Protein AF-A0A8I2YNG6-F1 (afdb_monomer)

Mean predicted aligned error: 12.26 Å

InterPro domains:
  IPR001680 WD40 repeat [PF00400] (169-201)
  IPR001680 WD40 repeat [PF00400] (210-244)
  IPR001680 WD40 repeat [PF00400] (252-286)
  IPR001680 WD40 repeat [PS50082] (136-161)
  IPR001680 WD40 repeat [PS50082] (212-253)
  IPR001680 WD40 repeat [PS50082] (254-295)
  IPR001680 WD40 repeat [SM00320] (117-161)
  IPR001680 WD40 repeat [SM00320] (164-203)
  IPR001680 WD40 repeat [SM00320] (205-244)
  IPR001680 WD40 repeat [SM00320] (247-286)
  IPR015943 WD40/YVTN repeat-like-containing domain superfamily [G3DSA:2.130.10.10] (109-206)
  IPR015943 WD40/YVTN repeat-like-containing domain superfamily [G3DSA:2.130.10.10] (207-296)
  IPR020472 PAC1/LIS1-like, WD-40 repeat [PR00320] (148-162)
  IPR020472 PAC1/LIS1-like, WD-40 repeat [PR00320] (231-245)
  IPR020472 PAC1/LIS1-like, WD-40 repeat [PR00320] (273-287)
  IPR036322 WD40-repeat-containing domain superfamily [SSF50978] (130-296)
  IPR045245 Pre-mRNA 3' end processing protein Pfs2-like [PTHR22836] (49-296)

pLDDT: mean 86.14, std 14.11, range [33.72, 97.0]

Radius of gyration: 34.41 Å; Cα contacts (8 Å, |Δi|>4): 511; chains: 1; bounding box: 75×50×112 Å

Foldseek 3Di:
DDDDDDDDDPDDPPPDDDPPDDPPPDDPPPPPDDPDDPPDPCVVVVVVVVQVVVCVPPVDRDDDDDDFQWDDLVLQAVLVVVCCVPPPDPLDDDDQDPDPVSVSVDHPCVNCPPDNVSVDPPDDGDDDADPDHFDWQDWDAQPVQQWIWTFGQCQKTWIAGRTRRDTDDIDNHDNGGWQDKDAQPVSQKIWTFGQQQKIWIAGPVRDTDDIDRHDRGGWQEKEAALVNQKIWTFGQVQWIFIAGPPVRDTPDIQHDGPGGWRYWYADNPPQKIWTDGPSRKIFIARPVVSDTPDID

Organism: NCBI:txid495285

Nearest PDB structures (foldseek):
  8r8r-assembly1_B  TM=9.485E-01  e=5.669E-29  Homo sapiens
  5wlc-assembly1_LT  TM=9.073E-01  e=5.182E-12  Saccharomyces cerevisiae BY4741
  3jb9-assembly1_L  TM=9.162E-01  e=6.847E-12  Schizosaccharomyces pombe 972h-
  4nsx-assembly1_A  TM=8.870E-01  e=1.011E-11  Saccharomyces cerevisiae S288C
  3frx-assembly1_A  TM=9.242E-01  e=4.812E-11  Saccharomyces cerevisiae

Structure (mmCIF, N/CA/C/O backbone):
data_AF-A0A8I2YNG6-F1
#
_entry.id   AF-A0A8I2YNG6-F1
#
loop_
_atom_site.group_PDB
_atom_site.id
_atom_site.type_symbol
_atom_site.label_atom_id
_atom_site.label_alt_id
_atom_site.label_comp_id
_atom_site.label_asym_id
_atom_site.label_entity_id
_atom_site.label_seq_id
_atom_site.pdbx_PDB_ins_code
_atom_site.Cartn_x
_atom_site.Cartn_y
_atom_site.Cartn_z
_atom_site.occupancy
_atom_site.B_iso_or_equiv
_atom_site.auth_seq_id
_atom_site.auth_comp_id
_atom_site.auth_asym_id
_atom_site.auth_atom_id
_atom_site.pdbx_PDB_model_num
ATOM 1 N N . MET A 1 1 ? 27.684 -19.577 -71.407 1.00 33.72 1 MET A N 1
ATOM 2 C CA . MET A 1 1 ? 26.527 -18.661 -71.321 1.00 33.72 1 MET A CA 1
ATOM 3 C C . MET A 1 1 ? 27.053 -17.237 -71.237 1.00 33.72 1 MET A C 1
ATOM 5 O O . MET A 1 1 ? 27.801 -16.955 -70.317 1.00 33.72 1 MET A O 1
ATOM 9 N N . ASN A 1 2 ? 26.721 -16.437 -72.256 1.00 37.12 2 ASN A N 1
ATOM 10 C CA . ASN A 1 2 ? 26.816 -14.977 -72.404 1.00 37.12 2 ASN A CA 1
ATOM 11 C C . ASN A 1 2 ? 27.868 -14.186 -71.614 1.00 37.12 2 ASN A C 1
ATOM 13 O O . ASN A 1 2 ? 27.692 -13.958 -70.425 1.00 37.12 2 ASN A O 1
ATOM 17 N N . MET A 1 3 ? 28.789 -13.552 -72.350 1.00 35.62 3 MET A N 1
ATOM 18 C CA . MET A 1 3 ? 29.086 -12.129 -72.150 1.00 35.62 3 MET A CA 1
ATOM 19 C C . MET A 1 3 ? 29.320 -1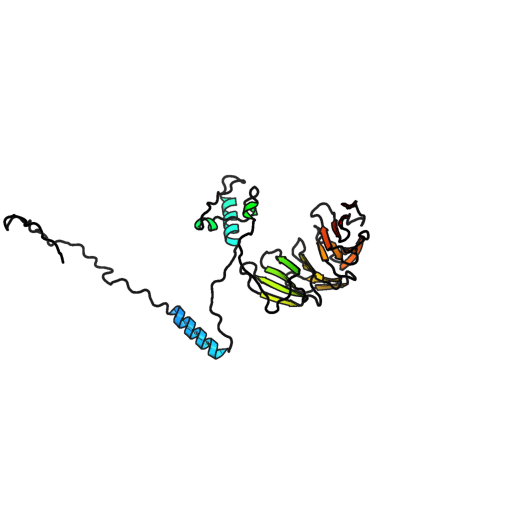1.426 -73.496 1.00 35.62 3 MET A C 1
ATOM 21 O O . MET A 1 3 ? 30.318 -11.654 -74.166 1.00 35.62 3 MET A O 1
ATOM 25 N N . GLY A 1 4 ? 28.345 -10.586 -73.855 1.00 37.69 4 GLY A N 1
ATOM 26 C CA . GLY A 1 4 ? 28.529 -9.274 -74.480 1.00 37.69 4 GLY A CA 1
ATOM 27 C C . GLY A 1 4 ? 29.269 -9.195 -75.811 1.00 37.69 4 GLY A C 1
ATOM 28 O O . GLY A 1 4 ? 30.451 -8.873 -75.843 1.00 37.69 4 GLY A O 1
ATOM 29 N N . ALA A 1 5 ? 28.528 -9.333 -76.911 1.00 42.34 5 ALA A N 1
ATOM 30 C CA . ALA A 1 5 ? 28.922 -8.770 -78.196 1.00 42.34 5 ALA A CA 1
ATOM 31 C C . ALA A 1 5 ? 29.014 -7.234 -78.078 1.00 42.34 5 ALA A C 1
ATOM 33 O O . ALA A 1 5 ? 27.996 -6.548 -77.987 1.00 42.34 5 ALA A O 1
ATOM 34 N N . GLY A 1 6 ? 30.237 -6.705 -78.036 1.00 50.28 6 GLY A N 1
ATOM 35 C CA . GLY A 1 6 ? 30.505 -5.276 -78.181 1.00 50.28 6 GLY A CA 1
ATOM 36 C C . GLY A 1 6 ? 30.381 -4.860 -79.647 1.00 50.28 6 GLY A C 1
ATOM 37 O O . GLY A 1 6 ? 30.912 -5.525 -80.533 1.00 50.28 6 GLY A O 1
ATOM 38 N N . VAL A 1 7 ? 29.654 -3.772 -79.898 1.00 51.62 7 VAL A N 1
ATOM 39 C CA . VAL A 1 7 ? 29.439 -3.184 -81.228 1.00 51.62 7 VAL A CA 1
ATOM 40 C C . VAL A 1 7 ? 30.794 -2.820 -81.866 1.00 51.62 7 VAL A C 1
ATOM 42 O O . VAL A 1 7 ? 31.609 -2.182 -81.196 1.00 51.62 7 VAL A O 1
ATOM 45 N N . PRO A 1 8 ? 31.070 -3.182 -83.135 1.00 52.84 8 PRO A N 1
ATOM 46 C CA . PRO A 1 8 ? 32.326 -2.824 -83.784 1.00 52.84 8 PRO A CA 1
ATOM 47 C C . PRO A 1 8 ? 32.355 -1.318 -84.069 1.00 52.84 8 PRO A C 1
ATOM 49 O O . PRO A 1 8 ? 31.592 -0.800 -84.883 1.00 52.84 8 PRO A O 1
ATOM 52 N N . VAL A 1 9 ? 33.239 -0.601 -83.380 1.00 58.69 9 VAL A N 1
ATOM 53 C CA . VAL A 1 9 ? 33.477 0.828 -83.601 1.00 58.69 9 VAL A CA 1
ATOM 54 C C . VAL A 1 9 ? 34.323 0.988 -84.869 1.00 58.69 9 VAL A C 1
ATOM 56 O O . VAL A 1 9 ? 35.515 0.691 -84.876 1.00 58.69 9 VAL A O 1
ATOM 59 N N . LEU A 1 10 ? 33.694 1.441 -85.957 1.00 57.06 10 LEU A N 1
ATOM 60 C CA . LEU A 1 10 ? 34.322 1.729 -87.254 1.00 57.06 10 LEU A CA 1
ATOM 61 C C . LEU A 1 10 ? 35.005 3.104 -87.243 1.00 57.06 10 LEU A C 1
ATOM 63 O O . LEU A 1 10 ? 34.559 4.036 -87.910 1.00 57.06 10 LEU A O 1
ATOM 67 N N . LEU A 1 11 ? 36.075 3.247 -86.466 1.00 53.41 11 LEU A N 1
ATOM 68 C CA . LEU A 1 11 ? 36.885 4.462 -86.461 1.00 53.41 11 LEU A CA 1
ATOM 69 C C . LEU A 1 11 ? 38.331 4.155 -86.888 1.00 53.41 11 LEU A C 1
ATOM 71 O O . LEU A 1 11 ? 38.889 3.143 -86.460 1.00 53.41 11 LEU A O 1
ATOM 75 N N . PRO A 1 12 ? 38.946 4.991 -87.748 1.00 65.25 12 PRO A N 1
ATOM 76 C CA . PRO A 1 12 ? 40.318 4.792 -88.201 1.00 65.25 12 PRO A CA 1
ATOM 77 C C . PRO A 1 12 ? 41.297 4.843 -87.013 1.00 65.25 12 PRO A C 1
ATOM 79 O O . PRO A 1 12 ? 41.077 5.600 -86.068 1.00 65.25 12 PRO A O 1
ATOM 82 N N . PRO A 1 13 ? 42.419 4.099 -87.055 1.00 57.97 13 PRO A N 1
ATOM 83 C CA . PRO A 1 13 ? 43.302 3.868 -85.900 1.00 57.97 13 PRO A CA 1
ATOM 84 C C . PRO A 1 13 ? 43.943 5.130 -85.283 1.00 57.97 13 PRO A C 1
ATOM 86 O O . PRO A 1 13 ? 44.557 5.047 -84.223 1.00 57.97 13 PRO A O 1
ATOM 89 N N . ASN A 1 14 ? 43.772 6.300 -85.908 1.00 57.62 14 ASN A N 1
ATOM 90 C CA . ASN A 1 14 ? 44.311 7.588 -85.469 1.00 57.62 14 ASN A CA 1
ATOM 91 C C . ASN A 1 14 ? 43.271 8.551 -84.863 1.00 57.62 14 ASN A C 1
ATOM 93 O O . ASN A 1 14 ? 43.627 9.686 -84.557 1.00 57.62 14 ASN A O 1
ATOM 97 N N . SER A 1 15 ? 42.007 8.151 -84.678 1.00 56.72 15 SER A N 1
ATOM 98 C CA . SER A 1 15 ? 40.957 9.041 -84.146 1.00 56.72 15 SER A CA 1
ATOM 99 C C . SER A 1 15 ? 40.658 8.869 -82.651 1.00 56.72 15 SER A C 1
ATOM 101 O O . SER A 1 15 ? 39.675 9.421 -82.161 1.00 56.72 15 SER A O 1
ATOM 103 N N . LEU A 1 16 ? 41.472 8.111 -81.911 1.00 55.28 16 LEU A N 1
ATOM 104 C CA . LEU A 1 16 ? 41.398 8.096 -80.450 1.00 55.28 16 LEU A CA 1
ATOM 105 C C . LEU A 1 16 ? 42.262 9.244 -79.902 1.00 55.28 16 LEU A C 1
ATOM 107 O O . LEU A 1 16 ? 43.472 9.245 -80.149 1.00 55.28 16 LEU A O 1
ATOM 111 N N . PRO A 1 17 ? 41.692 10.221 -79.171 1.00 54.66 17 PRO A N 1
ATOM 112 C CA . PRO A 1 17 ? 42.487 11.264 -78.542 1.00 54.66 17 PRO A CA 1
ATOM 113 C C . PRO A 1 17 ? 43.434 10.613 -77.530 1.00 54.66 17 PRO A C 1
ATOM 115 O O . PRO A 1 17 ? 43.003 10.051 -76.525 1.00 54.66 17 PRO A O 1
ATOM 118 N N . ARG A 1 18 ? 44.741 10.661 -77.807 1.00 55.69 18 ARG A N 1
ATOM 119 C CA . ARG A 1 18 ? 45.764 10.298 -76.823 1.00 55.69 18 ARG A CA 1
ATOM 120 C C . ARG A 1 18 ? 45.755 11.383 -75.742 1.00 55.69 18 ARG A C 1
ATOM 122 O O . ARG A 1 18 ? 45.995 12.539 -76.091 1.00 55.69 18 ARG A O 1
ATOM 129 N N . PRO A 1 19 ? 45.489 11.070 -74.463 1.00 55.47 19 PRO A N 1
ATOM 130 C CA . PRO A 1 19 ? 45.600 12.070 -73.411 1.00 55.47 19 PRO A CA 1
ATOM 131 C C . PRO A 1 19 ? 47.063 12.528 -73.337 1.00 55.47 19 PRO A C 1
ATOM 133 O O . PRO A 1 19 ? 47.960 11.743 -73.045 1.00 55.47 19 PRO A O 1
ATOM 136 N N . SER A 1 20 ? 47.316 13.799 -73.653 1.00 54.84 20 SER A N 1
ATOM 137 C CA . SER A 1 20 ? 48.652 14.416 -73.690 1.00 54.84 20 SER A CA 1
ATOM 138 C C . SER A 1 20 ? 49.230 14.718 -72.303 1.00 54.84 20 SER A C 1
ATOM 140 O O . SER A 1 20 ? 50.247 15.394 -72.182 1.00 54.84 20 SER A O 1
ATOM 142 N N . HIS A 1 21 ? 48.598 14.208 -71.251 1.00 59.34 21 HIS A N 1
ATOM 143 C CA . HIS A 1 21 ? 49.065 14.297 -69.879 1.00 59.34 21 HIS A CA 1
ATOM 144 C C . HIS A 1 21 ? 48.894 12.925 -69.229 1.00 59.34 21 HIS A C 1
ATOM 146 O O . HIS A 1 21 ? 47.897 12.257 -69.520 1.00 59.34 21 HIS A O 1
ATOM 152 N N . PRO A 1 22 ? 49.825 12.489 -68.357 1.00 60.66 22 PRO A N 1
ATOM 153 C CA . PRO A 1 22 ? 49.574 11.325 -67.526 1.00 60.66 22 PRO A CA 1
ATOM 154 C C . PRO A 1 22 ? 48.268 11.601 -66.790 1.00 60.66 22 PRO A C 1
ATOM 156 O O . PRO A 1 22 ? 48.141 12.611 -66.095 1.00 60.66 22 PRO A O 1
ATOM 159 N N . THR A 1 23 ? 47.269 10.760 -67.027 1.00 58.12 23 THR A N 1
ATOM 160 C CA . THR A 1 23 ? 45.993 10.821 -66.335 1.00 58.12 23 THR A CA 1
ATOM 161 C C . THR A 1 23 ? 46.303 10.761 -64.846 1.00 58.12 23 THR A C 1
ATOM 163 O O . THR A 1 23 ? 46.708 9.722 -64.328 1.00 58.12 23 THR A O 1
ATOM 166 N N . LEU A 1 24 ? 46.176 11.898 -64.159 1.00 61.50 24 LEU A N 1
ATOM 167 C CA . LEU A 1 24 ? 46.112 11.957 -62.704 1.00 61.50 24 LEU A CA 1
ATOM 168 C C . LEU A 1 24 ? 44.781 11.316 -62.304 1.00 61.50 24 LEU A C 1
ATOM 170 O O . LEU A 1 24 ? 43.841 11.989 -61.889 1.00 61.50 24 LEU A O 1
ATOM 174 N N . GLU A 1 25 ? 44.679 10.003 -62.497 1.00 65.12 25 GLU A N 1
ATOM 175 C CA . GLU A 1 25 ? 43.629 9.212 -61.893 1.00 65.12 25 GLU A CA 1
ATOM 176 C C . GLU A 1 25 ? 43.865 9.285 -60.394 1.00 65.12 25 GLU A C 1
ATOM 178 O O . GLU A 1 25 ? 44.892 8.857 -59.859 1.00 65.12 25 GLU A O 1
ATOM 183 N N . TRP A 1 26 ? 42.927 9.927 -59.712 1.00 60.94 26 TRP A N 1
ATOM 184 C CA . TRP A 1 26 ? 42.926 9.948 -58.270 1.00 60.94 26 TRP A CA 1
ATOM 185 C C . TRP A 1 26 ? 42.778 8.506 -57.779 1.00 60.94 26 TRP A C 1
ATOM 187 O O . TRP A 1 26 ? 41.734 7.883 -57.948 1.00 60.94 26 TRP A O 1
ATOM 197 N N . THR A 1 27 ? 43.835 7.969 -57.177 1.00 63.12 27 THR A N 1
ATOM 198 C CA . THR A 1 27 ? 43.795 6.678 -56.489 1.00 63.12 27 THR A CA 1
ATOM 199 C C . THR A 1 27 ? 43.759 6.931 -54.982 1.00 63.12 27 THR A C 1
ATOM 201 O O . THR A 1 27 ? 44.650 7.631 -54.477 1.00 63.12 27 THR A O 1
ATOM 204 N N . PRO A 1 28 ? 42.786 6.386 -54.230 1.00 65.69 28 PRO A N 1
ATOM 205 C CA . PRO A 1 28 ? 42.727 6.566 -52.784 1.00 65.69 28 PRO A CA 1
ATOM 206 C C . PRO A 1 28 ? 43.996 5.998 -52.136 1.00 65.69 28 PRO A C 1
ATOM 208 O O . PRO A 1 28 ? 44.227 4.797 -52.137 1.00 65.69 28 PRO A O 1
ATOM 211 N N . LYS A 1 29 ? 44.845 6.867 -51.574 1.00 65.19 29 LYS A N 1
ATOM 212 C CA . LYS A 1 29 ? 46.098 6.457 -50.905 1.00 65.19 29 LYS A CA 1
ATOM 213 C C . LYS A 1 29 ? 45.895 5.992 -49.456 1.00 65.19 29 LYS A C 1
ATOM 215 O O . LYS A 1 29 ? 46.845 5.550 -48.818 1.00 65.19 29 LYS A O 1
ATOM 220 N N . ARG A 1 30 ? 44.684 6.130 -48.903 1.00 63.06 30 ARG A N 1
ATOM 221 C CA . ARG A 1 30 ? 44.333 5.766 -47.519 1.00 63.06 30 ARG A CA 1
ATOM 222 C C . ARG A 1 30 ? 43.152 4.798 -47.520 1.00 63.06 30 ARG A C 1
ATOM 224 O O . ARG A 1 30 ? 42.259 4.944 -48.344 1.00 63.06 30 ARG A O 1
ATOM 231 N N . TYR A 1 31 ? 43.158 3.854 -46.575 1.00 60.38 31 TYR A N 1
ATOM 232 C CA . TYR A 1 31 ? 42.138 2.804 -46.410 1.00 60.38 31 TYR A CA 1
ATOM 233 C C . TYR A 1 31 ? 42.052 1.800 -47.578 1.00 60.38 31 TYR A C 1
ATOM 235 O O . TYR A 1 31 ? 40.976 1.337 -47.931 1.00 60.38 31 TYR A O 1
ATOM 243 N N . LEU A 1 32 ? 43.203 1.447 -48.166 1.00 66.69 32 LEU A N 1
ATOM 244 C CA . LEU A 1 32 ? 43.322 0.394 -49.193 1.00 66.69 32 LEU A CA 1
ATOM 245 C C . LEU A 1 32 ? 43.209 -1.031 -48.625 1.00 66.69 32 LEU A C 1
ATOM 247 O O . LEU A 1 32 ? 43.098 -1.996 -49.375 1.00 66.69 32 LEU A O 1
ATOM 251 N N . THR A 1 33 ? 43.261 -1.182 -47.303 1.00 70.56 33 THR A N 1
ATOM 252 C CA . THR A 1 33 ? 43.004 -2.457 -46.637 1.00 70.56 33 THR A CA 1
ATOM 253 C C . THR A 1 33 ? 41.502 -2.697 -46.579 1.00 70.56 33 THR A C 1
ATOM 255 O O . THR A 1 33 ? 40.759 -1.806 -46.163 1.00 70.56 33 THR A O 1
ATOM 258 N N . GLY A 1 34 ? 41.062 -3.905 -46.948 1.00 74.81 34 GLY A N 1
ATOM 259 C CA . GLY A 1 34 ? 39.686 -4.345 -46.710 1.00 74.81 34 GLY A CA 1
ATOM 260 C C . GLY A 1 34 ? 39.285 -4.129 -45.243 1.00 74.81 34 GLY A C 1
ATOM 261 O O . GLY A 1 34 ? 40.172 -4.056 -44.385 1.00 74.81 34 GLY A O 1
ATOM 262 N N . PRO A 1 35 ? 37.980 -3.978 -44.948 1.00 71.00 35 PRO A N 1
ATOM 263 C CA . PRO A 1 35 ? 37.512 -3.673 -43.601 1.00 71.00 35 PRO A CA 1
ATOM 264 C C . PRO A 1 35 ? 38.139 -4.661 -42.619 1.00 71.00 35 PRO A C 1
ATOM 266 O O . PRO A 1 35 ? 37.956 -5.872 -42.760 1.00 71.00 35 PRO A O 1
ATOM 269 N N . GLN A 1 36 ? 38.927 -4.146 -41.668 1.00 66.50 36 GLN A N 1
ATOM 270 C CA . GLN A 1 36 ? 39.450 -4.988 -40.603 1.00 66.50 36 GLN A CA 1
ATOM 271 C C . GLN A 1 36 ? 38.241 -5.612 -39.903 1.00 66.50 36 GLN A C 1
ATOM 273 O O . GLN A 1 36 ? 37.301 -4.878 -39.569 1.00 66.50 36 GLN A O 1
ATOM 278 N N . PRO A 1 37 ? 38.219 -6.944 -39.720 1.00 71.31 37 PRO A N 1
ATOM 279 C CA . PRO A 1 37 ? 37.184 -7.550 -38.907 1.00 71.31 37 PRO A CA 1
ATOM 280 C C . PRO A 1 37 ? 37.197 -6.846 -37.544 1.00 71.31 37 PRO A C 1
ATOM 282 O O . PRO A 1 37 ? 38.279 -6.488 -37.063 1.00 71.31 37 PRO A O 1
ATOM 285 N N . PRO A 1 38 ? 36.018 -6.580 -36.952 1.00 70.56 38 PRO A N 1
ATOM 286 C CA . PRO A 1 38 ? 35.959 -5.950 -35.64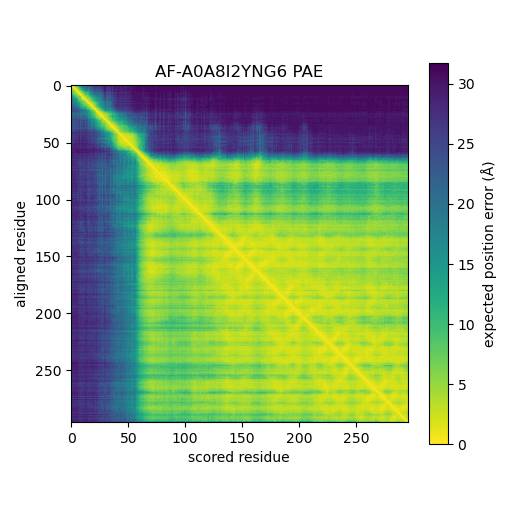4 1.00 70.56 38 PRO A CA 1
ATOM 287 C C . PRO A 1 38 ? 36.874 -6.726 -34.688 1.00 70.56 38 PRO A C 1
ATOM 289 O O . PRO A 1 38 ? 36.899 -7.961 -34.774 1.00 70.56 38 PRO A O 1
ATOM 292 N N . PRO A 1 39 ? 37.639 -6.033 -33.821 1.00 70.94 39 PRO A N 1
ATOM 293 C CA . PRO A 1 39 ? 38.432 -6.694 -32.798 1.00 70.94 39 PRO A CA 1
ATOM 294 C C . PRO A 1 39 ? 37.562 -7.737 -32.106 1.00 70.94 39 PRO A C 1
ATOM 296 O O . PRO A 1 39 ? 36.406 -7.459 -31.774 1.00 70.94 39 PRO A O 1
ATOM 299 N N . VAL A 1 40 ? 38.082 -8.953 -31.957 1.00 66.75 40 VAL A N 1
ATOM 300 C CA . VAL A 1 40 ? 37.388 -9.970 -31.172 1.00 66.75 40 VAL A CA 1
ATOM 301 C C . VAL A 1 40 ? 37.221 -9.358 -29.782 1.00 66.75 40 VAL A C 1
ATOM 303 O O . VAL A 1 40 ? 38.185 -8.826 -29.241 1.00 66.75 40 VAL A O 1
ATOM 306 N N . ASP A 1 41 ? 35.993 -9.320 -29.256 1.00 61.66 41 ASP A N 1
ATOM 307 C CA . ASP A 1 41 ? 35.705 -8.783 -27.920 1.00 61.66 41 ASP A CA 1
ATOM 308 C C . ASP A 1 41 ? 36.404 -9.667 -26.870 1.00 61.66 41 ASP A C 1
ATOM 310 O O . ASP A 1 41 ? 35.780 -10.510 -26.215 1.00 61.66 41 ASP A O 1
ATOM 314 N N . ASP A 1 42 ? 37.712 -9.475 -26.692 1.00 61.78 42 ASP A N 1
ATOM 315 C CA . ASP A 1 42 ? 38.536 -10.168 -25.701 1.00 61.78 42 ASP A CA 1
ATOM 316 C C . ASP A 1 42 ? 37.994 -9.912 -24.295 1.00 61.78 42 ASP A C 1
ATOM 318 O O . ASP A 1 42 ? 38.166 -10.731 -23.403 1.00 61.78 42 ASP A O 1
ATOM 322 N N . ALA A 1 43 ? 37.227 -8.832 -24.106 1.00 64.88 43 ALA A N 1
ATOM 323 C CA . ALA A 1 43 ? 36.489 -8.547 -22.883 1.00 64.88 43 ALA A CA 1
ATOM 324 C C . ALA A 1 43 ? 35.614 -9.725 -22.426 1.00 64.88 43 ALA A C 1
ATOM 326 O O . ALA A 1 43 ? 35.579 -10.015 -21.234 1.00 64.88 43 ALA A O 1
ATOM 327 N N . LYS A 1 44 ? 34.946 -10.443 -23.342 1.00 64.69 44 LYS A N 1
ATOM 328 C CA . LYS A 1 44 ? 34.110 -11.600 -22.972 1.00 64.69 44 LYS A CA 1
ATOM 329 C C . LYS A 1 44 ? 34.938 -12.812 -22.576 1.00 64.69 44 LYS A C 1
ATOM 331 O O . LYS A 1 44 ? 34.538 -13.528 -21.664 1.00 64.69 44 LYS A O 1
ATOM 336 N N . VAL A 1 45 ? 36.063 -13.035 -23.254 1.00 67.19 45 VAL A N 1
ATOM 337 C CA . VAL A 1 45 ? 36.982 -14.147 -22.972 1.00 67.19 45 VAL A CA 1
ATOM 338 C C . VAL A 1 45 ? 37.690 -13.904 -21.641 1.00 67.19 45 VAL A C 1
ATOM 340 O O . VAL A 1 45 ? 37.660 -14.770 -20.774 1.00 67.19 45 VAL A O 1
ATOM 343 N N . ILE A 1 46 ? 38.192 -12.687 -21.427 1.00 70.06 46 ILE A N 1
ATOM 344 C CA . ILE A 1 46 ? 38.807 -12.230 -20.178 1.00 70.06 46 ILE A CA 1
ATOM 345 C C . ILE A 1 46 ? 37.791 -12.276 -19.032 1.00 70.06 46 ILE A C 1
ATOM 347 O O . ILE A 1 46 ? 38.122 -12.744 -17.947 1.00 70.06 46 ILE A O 1
ATOM 351 N N . GLU A 1 47 ? 36.540 -11.850 -19.243 1.00 69.38 47 GLU A N 1
ATOM 352 C CA . GLU A 1 47 ? 35.477 -11.960 -18.233 1.00 69.38 47 GLU A CA 1
ATOM 353 C C . GLU A 1 47 ? 35.142 -13.429 -17.926 1.00 69.38 47 GLU A C 1
ATOM 355 O O . GLU A 1 47 ? 34.908 -13.770 -16.765 1.00 69.38 47 GLU A O 1
ATOM 360 N N . GLN A 1 48 ? 35.169 -14.317 -18.927 1.00 68.62 48 GLN A N 1
ATOM 361 C CA . GLN A 1 48 ? 34.996 -15.760 -18.739 1.00 68.62 48 GLN A CA 1
ATOM 362 C C . GLN A 1 48 ? 36.151 -16.393 -17.962 1.00 68.62 48 GLN A C 1
ATOM 364 O O . GLN A 1 48 ? 35.892 -17.186 -17.057 1.00 68.62 48 GLN A O 1
ATOM 369 N N . GLU A 1 49 ? 37.395 -16.037 -18.271 1.00 70.69 49 GLU A N 1
ATOM 370 C CA . GLU A 1 49 ? 38.587 -16.523 -17.572 1.00 70.69 49 GLU A CA 1
ATOM 371 C C . GLU A 1 49 ? 38.655 -15.988 -16.139 1.00 70.69 49 GLU A C 1
ATOM 373 O O . GLU A 1 49 ? 38.884 -16.764 -15.212 1.00 70.69 49 GLU A O 1
ATOM 378 N N . LEU A 1 50 ? 38.345 -14.706 -15.907 1.00 67.94 50 LEU A N 1
ATOM 379 C CA . LEU A 1 50 ? 38.225 -14.145 -14.555 1.00 67.94 50 LEU A CA 1
ATOM 380 C C . LEU A 1 50 ? 37.069 -14.777 -13.773 1.00 67.94 50 LEU A C 1
ATOM 382 O O . LEU A 1 50 ? 37.183 -14.977 -12.562 1.00 67.94 50 LEU A O 1
ATOM 386 N N . ALA A 1 51 ? 35.948 -15.088 -14.429 1.00 63.84 51 ALA A N 1
ATOM 387 C CA . ALA A 1 51 ? 34.828 -15.784 -13.803 1.00 63.84 51 ALA A CA 1
ATOM 388 C C . ALA A 1 51 ? 35.183 -17.237 -13.452 1.00 63.84 51 ALA A C 1
ATOM 390 O O . ALA A 1 51 ? 34.808 -17.702 -12.375 1.00 63.84 51 ALA A O 1
ATOM 391 N N . ALA A 1 52 ? 35.930 -17.930 -14.314 1.00 67.75 52 ALA A N 1
ATOM 392 C CA . ALA A 1 52 ? 36.444 -19.275 -14.059 1.00 67.75 52 ALA A CA 1
ATOM 393 C C . ALA A 1 52 ? 37.482 -19.277 -12.922 1.00 67.75 52 ALA A C 1
ATOM 395 O O . ALA A 1 52 ? 37.398 -20.095 -12.007 1.00 67.75 52 ALA A O 1
ATOM 396 N N . ALA A 1 53 ? 38.393 -18.301 -12.901 1.00 64.38 53 ALA A N 1
ATOM 397 C CA . ALA A 1 53 ? 39.362 -18.122 -11.821 1.00 64.38 53 ALA A CA 1
ATOM 398 C C . ALA A 1 53 ? 38.679 -17.796 -10.477 1.00 64.38 53 ALA A C 1
ATOM 400 O O . ALA A 1 53 ? 39.060 -18.329 -9.436 1.00 64.38 53 ALA A O 1
ATOM 401 N N . ARG A 1 54 ? 37.614 -16.980 -10.485 1.00 62.03 54 ARG A N 1
ATOM 402 C CA . ARG A 1 54 ? 36.793 -16.699 -9.289 1.00 62.03 54 ARG A CA 1
ATOM 403 C C . ARG A 1 54 ? 35.971 -17.905 -8.824 1.00 62.03 54 ARG A C 1
ATOM 405 O O . ARG A 1 54 ? 35.767 -18.051 -7.622 1.00 62.03 54 ARG A O 1
ATOM 412 N N . GLN A 1 55 ? 35.523 -18.772 -9.736 1.00 60.00 55 GLN A N 1
ATOM 413 C CA . GLN A 1 55 ? 34.862 -20.036 -9.381 1.00 60.00 55 GLN A CA 1
ATOM 414 C C . GLN A 1 55 ? 35.796 -20.977 -8.613 1.00 60.00 55 GLN A C 1
ATOM 416 O O . GLN A 1 55 ? 35.345 -21.622 -7.668 1.00 60.00 55 GLN A O 1
ATOM 421 N N . LEU A 1 56 ? 37.080 -21.015 -8.982 1.00 61.22 56 LEU A N 1
ATOM 422 C CA . LEU A 1 56 ? 38.103 -21.789 -8.274 1.00 61.22 56 LEU A CA 1
ATOM 423 C C . LEU A 1 56 ? 38.409 -21.243 -6.870 1.00 61.22 56 LEU A C 1
ATOM 425 O O . LEU A 1 56 ? 38.784 -22.018 -5.997 1.00 61.22 56 LEU A O 1
ATOM 429 N N . ALA A 1 57 ? 38.244 -19.936 -6.645 1.00 62.41 57 ALA A N 1
ATOM 430 C CA . ALA A 1 57 ? 38.660 -19.283 -5.404 1.00 62.41 57 ALA A CA 1
ATOM 431 C C . ALA A 1 57 ? 37.594 -19.249 -4.289 1.00 62.41 57 ALA A C 1
ATOM 433 O O . ALA A 1 57 ? 37.966 -19.318 -3.124 1.00 62.41 57 ALA A O 1
ATOM 434 N N . ASP A 1 58 ? 36.296 -19.125 -4.602 1.00 56.72 58 ASP A N 1
ATOM 435 C CA . ASP A 1 58 ? 35.272 -18.848 -3.566 1.00 56.72 58 ASP A CA 1
ATOM 436 C C . ASP A 1 58 ? 34.052 -19.789 -3.601 1.00 56.72 58 ASP A C 1
ATOM 438 O O . ASP A 1 58 ? 33.079 -19.566 -2.882 1.00 56.72 58 ASP A O 1
ATOM 442 N N . GLY A 1 59 ? 34.038 -20.824 -4.457 1.00 61.41 59 GLY A N 1
ATOM 443 C CA . GLY A 1 59 ? 32.958 -21.832 -4.537 1.00 61.41 59 GLY A CA 1
ATOM 444 C C . GLY A 1 59 ? 31.549 -21.292 -4.856 1.00 61.41 59 GLY A C 1
ATOM 445 O O . GLY A 1 59 ? 30.608 -22.054 -5.081 1.00 61.41 59 GLY A O 1
ATOM 446 N N . LYS A 1 60 ? 31.372 -19.970 -4.910 1.00 63.69 60 LYS A N 1
ATOM 447 C CA . LYS A 1 60 ? 30.141 -19.280 -5.273 1.00 63.69 60 LYS A CA 1
ATOM 448 C C . LYS A 1 60 ? 30.112 -19.125 -6.780 1.00 63.69 60 LYS A C 1
ATOM 450 O O . LYS A 1 60 ? 30.957 -18.461 -7.375 1.00 63.69 60 LYS A O 1
ATOM 455 N N . ALA A 1 61 ? 29.094 -19.714 -7.398 1.00 63.97 61 ALA A N 1
ATOM 456 C CA . ALA A 1 61 ? 28.863 -19.576 -8.826 1.00 63.97 61 ALA A CA 1
ATOM 457 C C . ALA A 1 61 ? 28.816 -18.090 -9.221 1.00 63.97 61 ALA A C 1
ATOM 459 O O . ALA A 1 61 ? 27.935 -17.342 -8.782 1.00 63.97 61 ALA A O 1
ATOM 460 N N . VAL A 1 62 ? 29.758 -17.669 -10.070 1.00 65.88 62 VAL A N 1
ATOM 461 C CA . VAL A 1 62 ? 29.771 -16.324 -10.647 1.00 65.88 62 VAL A CA 1
ATOM 462 C C . VAL A 1 62 ? 28.499 -16.152 -11.471 1.00 65.88 62 VAL A C 1
ATOM 464 O O . VAL A 1 62 ? 28.290 -16.807 -12.494 1.00 65.88 62 VAL A O 1
ATOM 467 N N . LYS A 1 63 ? 27.605 -15.282 -11.000 1.00 71.81 63 LYS A N 1
ATOM 468 C CA . LYS A 1 63 ? 26.390 -14.938 -11.736 1.00 71.81 63 LYS A CA 1
ATOM 469 C C . LYS A 1 63 ? 26.780 -14.036 -12.900 1.00 71.81 63 LYS A C 1
ATOM 471 O O . LYS A 1 63 ? 27.315 -12.954 -12.677 1.00 71.81 63 LYS A O 1
ATOM 476 N N . LYS A 1 64 ? 26.468 -14.464 -14.126 1.00 77.75 64 LYS A N 1
ATOM 477 C CA . LYS A 1 64 ? 26.628 -13.633 -15.327 1.00 77.75 64 LYS A CA 1
ATOM 478 C C . LYS A 1 64 ? 25.895 -12.303 -15.142 1.00 77.75 64 LYS A C 1
ATOM 480 O O . LYS A 1 64 ? 24.725 -12.289 -14.741 1.00 77.75 64 LYS A O 1
ATOM 485 N N . THR A 1 65 ? 26.573 -11.205 -15.453 1.00 79.62 65 THR A N 1
ATOM 486 C CA . THR A 1 65 ? 25.981 -9.871 -15.526 1.00 79.62 65 THR A CA 1
ATOM 487 C C . THR A 1 65 ? 24.956 -9.880 -16.663 1.00 79.62 65 THR A C 1
ATOM 489 O O . THR A 1 65 ? 25.258 -10.166 -17.818 1.00 79.62 65 THR A O 1
ATOM 492 N N . ARG A 1 66 ? 23.678 -9.681 -16.330 1.00 81.62 66 ARG A N 1
ATOM 493 C CA . ARG A 1 66 ? 22.600 -9.589 -17.322 1.00 81.62 66 ARG A CA 1
ATOM 494 C C . ARG A 1 66 ? 21.904 -8.247 -17.140 1.00 81.62 66 ARG A C 1
ATOM 496 O O . ARG A 1 66 ? 21.555 -7.930 -15.997 1.00 81.62 66 ARG A O 1
ATOM 503 N N . PRO A 1 67 ? 21.691 -7.473 -18.220 1.00 83.31 67 PRO A N 1
ATOM 504 C CA . PRO A 1 67 ? 20.902 -6.257 -18.132 1.00 83.31 67 PRO A CA 1
ATOM 505 C C . PRO A 1 67 ? 19.502 -6.624 -17.643 1.00 83.31 67 PRO A C 1
ATOM 507 O O . PRO A 1 67 ? 18.907 -7.614 -18.080 1.00 83.31 67 PRO A O 1
ATOM 510 N N . ARG A 1 68 ? 19.004 -5.857 -16.677 1.00 83.94 68 ARG A N 1
ATOM 511 C CA . ARG A 1 68 ? 17.694 -6.085 -16.072 1.00 83.94 68 ARG A CA 1
ATOM 512 C C . ARG A 1 68 ? 16.683 -5.154 -16.703 1.00 83.94 68 ARG A C 1
ATOM 514 O O . ARG A 1 68 ? 17.012 -4.036 -17.090 1.00 83.94 68 ARG A O 1
ATOM 521 N N . ARG A 1 69 ? 15.441 -5.624 -16.784 1.00 88.00 69 ARG A N 1
ATOM 522 C CA . ARG A 1 69 ? 14.328 -4.752 -17.128 1.00 88.00 69 ARG A CA 1
ATOM 523 C C . ARG A 1 69 ? 14.128 -3.777 -15.971 1.00 88.00 69 ARG A C 1
ATOM 525 O O . ARG A 1 69 ? 13.978 -4.204 -14.830 1.00 88.00 69 ARG A O 1
ATOM 532 N N . THR A 1 70 ? 14.123 -2.496 -16.297 1.00 90.75 70 THR A N 1
ATOM 533 C CA . THR A 1 70 ? 13.982 -1.401 -15.340 1.00 90.75 70 THR A CA 1
ATOM 534 C C . THR A 1 70 ? 12.826 -0.528 -15.790 1.00 90.75 70 THR A C 1
ATOM 536 O O . THR A 1 70 ? 12.631 -0.334 -16.992 1.00 90.75 70 THR A O 1
ATOM 539 N N . VAL A 1 71 ? 12.052 -0.028 -14.836 1.00 91.31 71 VAL A N 1
ATOM 540 C CA . VAL A 1 71 ? 11.076 1.036 -15.071 1.00 91.31 71 VAL A CA 1
ATOM 541 C C . VAL A 1 71 ? 11.557 2.246 -14.296 1.00 91.31 71 VAL A C 1
ATOM 543 O O . VAL A 1 71 ? 11.411 2.310 -13.079 1.00 91.31 71 VAL A O 1
ATOM 546 N N . ASP A 1 72 ? 12.200 3.175 -14.996 1.00 90.94 72 ASP A N 1
ATOM 547 C CA . ASP A 1 72 ? 12.734 4.391 -14.408 1.00 90.94 72 ASP A CA 1
ATOM 548 C C . ASP A 1 72 ? 11.802 5.578 -14.658 1.00 90.94 72 ASP A C 1
ATOM 550 O O . ASP A 1 72 ? 11.499 5.965 -15.783 1.00 90.94 72 ASP A O 1
ATOM 554 N N . PHE A 1 73 ? 11.342 6.202 -13.578 1.00 91.25 73 PHE A N 1
ATOM 555 C CA . PHE A 1 73 ? 10.532 7.416 -13.678 1.00 91.25 73 PHE A CA 1
ATOM 556 C C . PHE A 1 73 ? 11.393 8.685 -13.808 1.00 91.25 73 PHE A C 1
ATOM 558 O O . PHE A 1 73 ? 10.883 9.743 -14.179 1.00 91.25 73 PHE A O 1
ATOM 565 N N . ASN A 1 74 ? 12.702 8.595 -13.534 1.00 91.25 74 ASN A N 1
ATOM 566 C CA . ASN A 1 74 ? 13.627 9.733 -13.547 1.00 91.25 74 ASN A CA 1
ATOM 567 C C . ASN A 1 74 ? 13.741 10.387 -14.929 1.00 91.25 74 ASN A C 1
ATOM 569 O O . ASN A 1 74 ? 13.758 11.616 -15.009 1.00 91.25 74 ASN A O 1
ATOM 573 N N . GLY A 1 75 ? 13.759 9.596 -16.009 1.00 89.56 75 GLY A N 1
ATOM 574 C CA . GLY A 1 75 ? 13.777 10.126 -17.375 1.00 89.56 75 GLY A CA 1
ATOM 575 C C . GLY A 1 75 ? 12.569 11.025 -17.665 1.00 89.56 75 GLY A C 1
ATOM 576 O O . GLY A 1 75 ? 12.728 12.181 -18.065 1.00 89.56 75 GLY A O 1
ATOM 577 N N . GLY A 1 76 ? 11.359 10.534 -17.373 1.00 90.69 76 GLY A N 1
ATOM 578 C CA . GLY A 1 76 ? 10.119 11.302 -17.534 1.00 90.69 76 GLY A CA 1
ATOM 579 C C . GLY A 1 76 ? 10.048 12.523 -16.609 1.00 90.69 76 GLY A C 1
ATOM 580 O O . GLY A 1 76 ? 9.669 13.613 -17.042 1.00 90.69 76 GLY A O 1
ATOM 581 N N . MET A 1 77 ? 10.467 12.381 -15.347 1.00 92.56 77 MET A N 1
ATOM 582 C CA . MET A 1 77 ? 10.497 13.482 -14.373 1.00 92.56 77 MET A CA 1
ATOM 583 C C . MET A 1 77 ? 11.465 14.600 -14.775 1.00 92.56 77 MET A C 1
ATOM 585 O O . MET A 1 77 ? 11.109 15.779 -14.695 1.00 92.56 77 MET A O 1
ATOM 589 N N . GLY A 1 78 ? 12.665 14.255 -15.249 1.00 93.31 78 GLY A N 1
ATOM 590 C CA . GLY A 1 78 ? 13.647 15.223 -15.743 1.00 93.31 78 GLY A CA 1
ATOM 591 C C . GLY A 1 78 ? 13.120 16.006 -16.946 1.00 93.31 78 GLY A C 1
ATOM 592 O O . GLY A 1 78 ? 13.230 17.234 -16.993 1.00 93.31 78 GLY A O 1
ATOM 593 N N . ARG A 1 79 ? 12.446 15.322 -17.877 1.00 91.44 79 ARG A N 1
ATOM 594 C CA . ARG A 1 79 ? 11.777 15.977 -19.011 1.00 91.44 79 ARG A CA 1
ATOM 595 C C . ARG A 1 79 ? 10.637 16.882 -18.576 1.00 91.44 79 ARG A C 1
ATOM 597 O O . ARG A 1 79 ? 10.516 17.983 -19.102 1.00 91.44 79 ARG A O 1
ATOM 604 N N . TRP A 1 80 ? 9.828 16.473 -17.603 1.00 92.75 80 TRP A N 1
ATOM 605 C CA . TRP A 1 80 ? 8.772 17.327 -17.057 1.00 92.75 80 TRP A CA 1
ATOM 606 C C . TRP A 1 80 ? 9.328 18.587 -16.389 1.00 92.75 80 TRP A C 1
ATOM 608 O O . TRP A 1 80 ? 8.775 19.674 -16.560 1.00 92.75 80 TRP A O 1
ATOM 618 N N . ALA A 1 81 ? 10.454 18.482 -15.682 1.00 93.38 81 ALA A N 1
ATOM 619 C CA . ALA A 1 81 ? 11.143 19.644 -15.129 1.00 93.38 81 ALA A CA 1
ATOM 620 C C . ALA A 1 81 ? 11.633 20.604 -16.229 1.00 93.38 81 ALA A C 1
ATOM 622 O O . ALA A 1 81 ? 11.457 21.815 -16.095 1.00 93.38 81 ALA A O 1
ATOM 623 N N . LEU A 1 82 ? 12.187 20.077 -17.326 1.00 92.75 82 LEU A N 1
ATOM 624 C CA . LEU A 1 82 ? 12.598 20.870 -18.489 1.00 92.75 82 LEU A CA 1
ATOM 625 C C . LEU A 1 82 ? 11.388 21.524 -19.171 1.00 92.75 82 LEU A C 1
ATOM 627 O O . LEU A 1 82 ? 11.387 22.731 -19.412 1.00 92.75 82 LEU A O 1
ATOM 631 N N . LEU A 1 83 ? 10.318 20.763 -19.404 1.00 91.75 83 LEU A N 1
ATOM 632 C CA . LEU A 1 83 ? 9.084 21.266 -20.000 1.00 91.75 83 LEU A CA 1
ATOM 633 C C . LEU A 1 83 ? 8.484 22.402 -19.167 1.00 91.75 83 LEU A C 1
ATOM 635 O O . LEU A 1 83 ? 8.092 23.415 -19.729 1.00 91.75 83 LEU A O 1
ATOM 639 N N . ARG A 1 84 ? 8.458 22.293 -17.833 1.00 92.12 84 ARG A N 1
ATOM 640 C CA . ARG A 1 84 ? 7.948 23.370 -16.967 1.00 92.12 84 ARG A CA 1
ATOM 641 C C . ARG A 1 84 ? 8.722 24.683 -17.102 1.00 92.12 84 ARG A C 1
ATOM 643 O O . ARG A 1 84 ? 8.114 25.729 -16.894 1.00 92.12 84 ARG A O 1
ATOM 650 N N . LYS A 1 85 ? 10.011 24.631 -17.454 1.00 94.00 85 LYS A N 1
ATOM 651 C CA . LYS A 1 85 ? 10.852 25.817 -17.689 1.00 94.00 85 LYS A CA 1
ATOM 652 C C . LYS A 1 85 ? 10.652 26.422 -19.078 1.00 94.00 85 LYS A C 1
ATOM 654 O O . LYS A 1 85 ? 10.683 27.637 -19.209 1.00 94.00 85 LYS A O 1
ATOM 659 N N . HIS A 1 86 ? 10.460 25.585 -20.098 1.00 92.06 86 HIS A N 1
ATOM 660 C CA . HIS A 1 86 ? 10.401 26.020 -21.500 1.00 92.06 86 HIS A CA 1
ATOM 661 C C . HIS A 1 86 ? 8.985 26.114 -22.080 1.00 92.06 86 HIS A C 1
ATOM 663 O O . HIS A 1 86 ? 8.822 26.531 -23.225 1.00 92.06 86 HIS A O 1
ATOM 669 N N . ARG A 1 87 ? 7.954 25.697 -21.337 1.00 89.38 87 ARG A N 1
ATOM 670 C CA . ARG A 1 87 ? 6.576 25.688 -21.837 1.00 89.38 87 ARG A CA 1
ATOM 671 C C . ARG A 1 87 ? 6.086 27.112 -22.142 1.00 89.38 87 ARG A C 1
ATOM 673 O O . ARG A 1 87 ? 6.217 27.980 -21.281 1.00 89.38 87 ARG A O 1
ATOM 680 N N . PRO A 1 88 ? 5.453 27.341 -23.308 1.00 91.25 88 PRO A N 1
ATOM 681 C CA . PRO A 1 88 ? 4.878 28.643 -23.650 1.00 91.25 88 PRO A CA 1
ATOM 682 C C . PRO A 1 88 ? 3.734 29.065 -22.724 1.00 91.25 88 PRO A C 1
ATOM 684 O O . PRO A 1 88 ? 3.546 30.247 -22.462 1.00 91.25 88 PRO A O 1
ATOM 687 N N . ASN A 1 89 ? 2.955 28.099 -22.228 1.00 89.75 89 ASN A N 1
ATOM 688 C CA . ASN A 1 89 ? 1.877 28.345 -21.280 1.00 89.75 89 ASN A CA 1
ATOM 689 C C . ASN A 1 89 ? 1.831 27.233 -20.206 1.00 89.75 89 ASN A C 1
ATOM 691 O O . ASN A 1 89 ? 2.380 26.145 -20.410 1.00 89.75 89 ASN A O 1
ATOM 695 N N . PRO A 1 90 ? 1.195 27.475 -19.045 1.00 85.50 90 PRO A N 1
ATOM 696 C CA . PRO A 1 90 ? 1.127 26.485 -17.970 1.00 85.50 90 PRO A CA 1
ATOM 697 C C . PRO A 1 90 ? 0.358 25.203 -18.316 1.00 85.50 90 PRO A C 1
ATOM 699 O O . PRO A 1 90 ? 0.586 24.175 -17.680 1.00 85.50 90 PRO A O 1
ATOM 702 N N . THR A 1 91 ? -0.532 25.253 -19.304 1.00 85.44 91 THR A N 1
ATOM 703 C CA . THR A 1 91 ? -1.393 24.140 -19.730 1.00 85.44 91 THR A CA 1
ATOM 704 C C . THR A 1 91 ? -0.818 23.351 -20.905 1.00 85.44 91 THR A C 1
ATOM 706 O O . THR A 1 91 ? -1.429 22.384 -21.354 1.00 85.44 91 THR A O 1
ATOM 709 N N . TYR A 1 92 ? 0.355 23.740 -21.407 1.00 88.88 92 TYR A N 1
ATOM 710 C CA . TYR A 1 92 ? 0.952 23.152 -22.592 1.00 88.88 92 TYR A CA 1
ATOM 711 C C . TYR A 1 92 ? 1.439 21.752 -22.262 1.00 88.88 92 TYR A C 1
ATOM 713 O O . TYR A 1 92 ? 2.324 21.558 -21.422 1.00 88.88 92 TYR A O 1
ATOM 721 N N . VAL A 1 93 ? 0.875 20.786 -22.975 1.00 86.38 93 VAL A N 1
ATOM 722 C CA . VAL A 1 93 ? 1.259 19.386 -22.903 1.00 86.38 93 VAL A CA 1
ATOM 723 C C . VAL A 1 93 ? 1.581 18.924 -24.322 1.00 86.38 93 VAL A C 1
ATOM 725 O O . VAL A 1 93 ? 0.732 19.055 -25.207 1.00 86.38 93 VAL A O 1
ATOM 728 N N . PRO A 1 94 ? 2.794 18.405 -24.574 1.00 86.00 94 PRO A N 1
ATOM 729 C CA . PRO A 1 94 ? 3.150 17.906 -25.890 1.00 86.00 94 PRO A CA 1
ATOM 730 C C . PRO A 1 94 ? 2.311 16.673 -26.237 1.00 86.00 94 PRO A C 1
ATOM 732 O O . PRO A 1 94 ? 2.107 15.779 -25.413 1.00 86.00 94 PRO A O 1
ATOM 735 N N . TYR A 1 95 ? 1.848 16.615 -27.483 1.00 87.06 95 TYR A N 1
ATOM 736 C CA . TYR A 1 95 ? 1.157 15.448 -28.015 1.00 87.06 95 TYR A CA 1
ATOM 737 C C . TYR A 1 95 ? 2.152 14.307 -28.272 1.00 87.06 95 TYR A C 1
ATOM 739 O O . TYR A 1 95 ? 3.097 14.468 -29.047 1.00 87.06 95 TYR A O 1
ATOM 747 N N . ILE A 1 96 ? 1.928 13.148 -27.644 1.00 87.81 96 ILE A N 1
ATOM 748 C CA . ILE A 1 96 ? 2.736 11.940 -27.860 1.00 87.81 96 ILE A CA 1
ATOM 749 C C . ILE A 1 96 ? 2.173 11.169 -29.046 1.00 87.81 96 ILE A C 1
ATOM 751 O O . ILE A 1 96 ? 0.992 10.827 -29.082 1.00 87.81 96 ILE A O 1
ATOM 755 N N . ARG A 1 97 ? 3.040 10.849 -30.006 1.00 89.94 97 ARG A N 1
ATOM 756 C CA . ARG A 1 97 ? 2.663 10.024 -31.154 1.00 89.94 97 ARG A CA 1
ATOM 757 C C . ARG A 1 97 ? 2.681 8.540 -30.772 1.00 89.94 97 ARG A C 1
ATOM 759 O O . ARG A 1 97 ? 3.586 8.118 -30.051 1.00 89.94 97 ARG A O 1
ATOM 766 N N . PRO A 1 98 ? 1.746 7.722 -31.286 1.00 91.12 98 PRO A N 1
ATOM 767 C CA . PRO A 1 98 ? 1.653 6.300 -30.964 1.00 91.12 98 PRO A CA 1
ATOM 768 C C . PRO A 1 98 ? 2.705 5.482 -31.734 1.00 91.12 98 PRO A C 1
ATOM 770 O O . PRO A 1 98 ? 2.374 4.650 -32.573 1.00 91.12 98 PRO A O 1
ATOM 773 N N . ALA A 1 99 ? 3.989 5.729 -31.480 1.00 92.06 99 ALA A N 1
ATOM 774 C CA . ALA A 1 99 ? 5.079 4.934 -32.032 1.00 92.06 99 ALA A CA 1
ATOM 775 C C . ALA A 1 99 ? 6.197 4.727 -30.992 1.00 92.06 99 ALA A C 1
ATOM 777 O O . ALA A 1 99 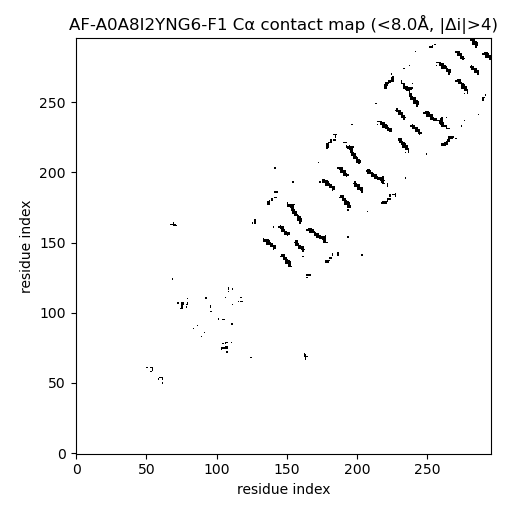? 6.466 5.636 -30.203 1.00 92.06 99 ALA A O 1
ATOM 778 N N . PRO A 1 100 ? 6.882 3.563 -30.993 1.00 91.50 100 PRO A N 1
ATOM 779 C CA . PRO A 1 100 ? 7.878 3.219 -29.975 1.00 91.50 100 PRO A CA 1
ATOM 780 C C . PRO A 1 100 ? 8.969 4.274 -29.715 1.00 91.50 100 PRO A C 1
ATOM 782 O O . PRO A 1 100 ? 9.296 4.472 -28.542 1.00 91.50 100 PRO A O 1
ATOM 785 N N . PRO A 1 101 ? 9.501 4.996 -30.726 1.00 93.38 101 PRO A N 1
ATOM 786 C CA . PRO A 1 101 ? 10.515 6.027 -30.494 1.00 93.38 101 PRO A CA 1
ATOM 787 C C . PRO A 1 101 ? 10.044 7.165 -29.581 1.00 93.38 101 PRO A C 1
ATOM 789 O O . PRO A 1 101 ? 10.843 7.705 -28.826 1.00 93.38 101 PRO A O 1
ATOM 792 N N . TYR A 1 102 ? 8.747 7.487 -29.586 1.00 90.88 102 TYR A N 1
ATOM 793 C CA . TYR A 1 102 ? 8.170 8.570 -28.781 1.00 90.88 102 TYR A CA 1
ATOM 794 C C . TYR A 1 102 ? 7.899 8.167 -27.326 1.00 90.88 102 TYR A C 1
ATOM 796 O O . TYR A 1 102 ? 7.444 8.988 -26.536 1.00 90.88 102 TYR A O 1
ATOM 804 N N . THR A 1 103 ? 8.227 6.931 -26.926 1.00 88.31 103 THR A N 1
ATOM 805 C CA . THR A 1 103 ? 8.175 6.513 -25.511 1.00 88.31 103 THR A CA 1
ATOM 806 C C . THR A 1 103 ? 9.077 7.388 -24.638 1.00 88.31 103 THR A C 1
ATOM 808 O O . THR A 1 103 ? 8.755 7.641 -23.483 1.00 88.31 103 THR A O 1
ATOM 811 N N . VAL A 1 104 ? 10.186 7.891 -25.193 1.00 87.75 104 VAL A N 1
ATOM 812 C CA . VAL A 1 104 ? 11.103 8.805 -24.490 1.00 87.75 104 VAL A CA 1
ATOM 813 C C . VAL A 1 104 ? 10.453 10.148 -24.146 1.00 87.75 104 VAL A C 1
ATOM 815 O O . VAL A 1 104 ? 10.894 10.824 -23.220 1.00 87.75 104 VAL A O 1
ATOM 818 N N . ASP A 1 105 ? 9.397 10.534 -24.865 1.00 88.94 105 ASP A N 1
ATOM 819 C CA . ASP A 1 105 ? 8.665 11.778 -24.636 1.00 88.94 105 ASP A CA 1
ATOM 820 C C . ASP A 1 105 ? 7.568 11.627 -23.571 1.00 88.94 105 ASP A C 1
ATOM 822 O O . ASP A 1 105 ? 6.906 12.612 -23.239 1.00 88.94 105 ASP A O 1
ATOM 826 N N . LEU A 1 106 ? 7.393 10.423 -23.011 1.00 89.44 106 LEU A N 1
ATOM 827 C CA . LEU A 1 106 ? 6.420 10.150 -21.962 1.00 89.44 106 LEU A CA 1
ATOM 828 C C . LEU A 1 106 ? 6.743 10.942 -20.690 1.00 89.44 106 LEU A C 1
ATOM 830 O O . LEU A 1 106 ? 7.817 10.815 -20.099 1.00 89.44 106 LEU A O 1
ATOM 834 N N . LEU A 1 107 ? 5.783 11.756 -20.262 1.00 91.75 107 LEU A N 1
ATOM 835 C CA . LEU A 1 107 ? 5.861 12.524 -19.025 1.00 91.75 107 LEU A CA 1
ATOM 836 C C . LEU A 1 107 ? 5.224 11.738 -17.863 1.00 91.75 107 LEU A C 1
ATOM 838 O O . LEU A 1 107 ? 4.437 10.818 -18.091 1.00 91.75 107 LEU A O 1
ATOM 842 N N . PRO A 1 108 ? 5.536 12.082 -16.602 1.00 91.88 108 PRO A N 1
ATOM 843 C CA . PRO A 1 108 ? 4.836 11.541 -15.445 1.00 91.88 108 PRO A CA 1
ATOM 844 C C . PRO A 1 108 ? 3.327 11.855 -15.493 1.00 91.88 108 PRO A C 1
ATOM 846 O O . PRO A 1 108 ? 2.943 12.900 -16.024 1.00 91.88 108 PRO A O 1
ATOM 849 N N . PRO A 1 109 ? 2.475 11.032 -14.853 1.00 90.50 109 PRO A N 1
ATOM 850 C CA . PRO A 1 109 ? 1.026 11.246 -14.755 1.00 90.50 109 PRO A CA 1
ATOM 851 C C . PRO A 1 109 ? 0.590 12.662 -14.360 1.00 90.50 109 PRO A C 1
ATOM 853 O O . PRO A 1 109 ? -0.378 13.190 -14.898 1.00 90.50 109 PRO A O 1
ATOM 856 N N . VAL A 1 110 ? 1.342 13.315 -13.467 1.00 89.62 110 VAL A N 1
ATOM 857 C CA . VAL A 1 110 ? 1.063 14.686 -13.004 1.00 89.62 110 VAL A CA 1
ATOM 858 C C . VAL A 1 110 ? 1.114 15.730 -14.130 1.00 89.62 110 VAL A C 1
ATOM 860 O O . VAL A 1 110 ? 0.547 16.812 -14.006 1.00 89.62 110 VAL A O 1
ATOM 863 N N . ALA A 1 111 ? 1.787 15.425 -15.242 1.00 89.81 111 ALA A N 1
ATOM 864 C CA . ALA A 1 111 ? 1.846 16.295 -16.409 1.00 89.81 111 ALA A CA 1
ATOM 865 C C . ALA A 1 111 ? 0.559 16.262 -17.253 1.00 89.81 111 ALA A C 1
ATOM 867 O O . ALA A 1 111 ? 0.376 17.149 -18.085 1.00 89.81 111 ALA A O 1
ATOM 868 N N . TYR A 1 112 ? -0.330 15.284 -17.039 1.00 89.56 112 TYR A N 1
ATOM 869 C CA . TYR A 1 112 ? -1.553 15.064 -17.819 1.00 89.56 112 TYR A CA 1
ATOM 870 C C . TYR A 1 112 ? -2.829 15.256 -16.975 1.00 89.56 112 TYR A C 1
ATOM 872 O O . TYR A 1 112 ? -3.610 14.318 -16.821 1.00 89.56 112 TYR A O 1
ATOM 880 N N . PRO A 1 113 ? -3.111 16.464 -16.448 1.00 84.19 113 PRO A N 1
ATOM 881 C CA . PRO A 1 113 ? -4.257 16.676 -15.557 1.00 84.19 113 PRO A CA 1
ATOM 882 C C . PRO A 1 113 ? -5.612 16.400 -16.228 1.00 84.19 113 PRO A C 1
ATOM 884 O O . PRO A 1 113 ? -6.542 15.951 -15.572 1.00 84.19 113 PRO A O 1
ATOM 887 N N . GLY A 1 114 ? -5.725 16.645 -17.538 1.00 87.62 114 GLY A N 1
ATOM 888 C CA . GLY A 1 114 ? -6.951 16.403 -18.305 1.00 87.62 114 GLY A CA 1
ATOM 889 C C . GLY A 1 114 ? -7.048 15.010 -18.933 1.00 87.62 114 GLY A C 1
ATOM 890 O O . GLY A 1 114 ? -8.049 14.715 -19.577 1.00 87.62 114 GLY A O 1
ATOM 891 N N . ASN A 1 115 ? -6.022 14.161 -18.800 1.00 89.12 115 ASN A N 1
ATOM 892 C CA . ASN A 1 115 ? -5.992 12.851 -19.447 1.00 89.12 115 ASN A CA 1
ATOM 893 C C . ASN A 1 115 ? -5.500 11.757 -18.490 1.00 89.12 115 ASN A C 1
ATOM 895 O O . ASN A 1 115 ? -4.332 11.382 -18.498 1.00 89.12 115 ASN A O 1
ATOM 899 N N . ALA A 1 116 ? -6.423 11.190 -17.711 1.00 87.94 116 ALA A N 1
ATOM 900 C CA . ALA A 1 116 ? -6.124 10.108 -16.773 1.00 87.94 116 ALA A CA 1
ATOM 901 C C . ALA A 1 116 ? -5.719 8.782 -17.453 1.00 87.94 116 ALA A C 1
ATOM 903 O O . ALA A 1 116 ? -5.140 7.914 -16.799 1.00 87.94 116 ALA A O 1
ATOM 904 N N . SER A 1 117 ? -5.979 8.614 -18.760 1.00 88.06 117 SER A N 1
ATOM 905 C CA . SER A 1 117 ? -5.648 7.371 -19.478 1.00 88.06 117 SER A CA 1
ATOM 906 C C . SER A 1 117 ? -4.150 7.056 -19.483 1.00 88.06 117 SER A C 1
ATOM 908 O O . SER A 1 117 ? -3.771 5.887 -19.530 1.00 88.06 117 SER A O 1
ATOM 910 N N . THR A 1 118 ? -3.286 8.071 -19.360 1.00 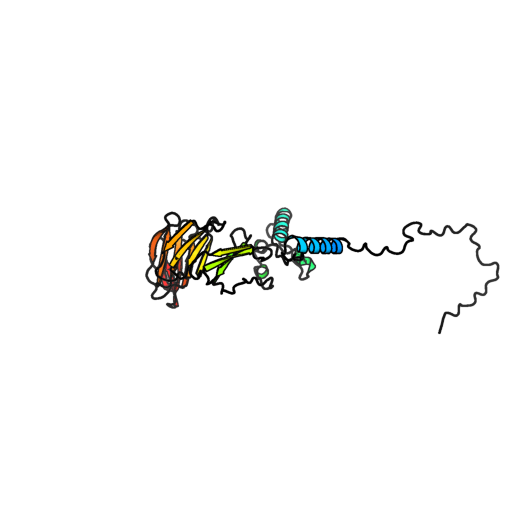86.44 118 THR A N 1
ATOM 911 C CA . THR A 1 118 ? -1.826 7.887 -19.320 1.00 86.44 118 THR A CA 1
ATOM 912 C C . THR A 1 118 ? -1.352 7.141 -18.074 1.00 86.44 118 THR A C 1
ATOM 914 O O . THR A 1 118 ? -0.254 6.591 -18.072 1.00 86.44 118 THR A O 1
ATOM 917 N N . SER A 1 119 ? -2.165 7.114 -17.016 1.00 88.75 119 SER A N 1
ATOM 918 C CA . SER A 1 119 ? -1.852 6.468 -15.736 1.00 88.75 119 SER A CA 1
ATOM 919 C C . SER A 1 119 ? -2.284 5.000 -15.681 1.00 88.75 119 SER A C 1
ATOM 921 O O . SER A 1 119 ? -2.112 4.344 -14.655 1.00 88.75 119 SER A O 1
ATOM 923 N N . LEU A 1 120 ? -2.870 4.470 -16.759 1.00 92.25 120 LEU A N 1
ATOM 924 C CA . LEU A 1 120 ? -3.365 3.098 -16.801 1.00 92.25 120 LEU A CA 1
ATOM 925 C C . LEU A 1 120 ? -2.212 2.106 -17.010 1.00 92.25 120 LEU A C 1
ATOM 927 O O . LEU A 1 120 ? -1.685 1.932 -18.109 1.00 92.25 120 LEU A O 1
ATOM 931 N N . CYS A 1 121 ? -1.845 1.406 -15.940 1.00 91.75 121 CYS A N 1
ATOM 932 C CA . CYS A 1 121 ? -0.765 0.421 -15.924 1.00 91.75 121 CYS A CA 1
ATOM 933 C C . CYS A 1 121 ? -1.204 -0.955 -16.468 1.00 91.75 121 CYS A C 1
ATOM 935 O O . CYS A 1 121 ? -1.258 -1.931 -15.726 1.00 91.75 121 CYS A O 1
ATOM 937 N N . THR A 1 122 ? -1.502 -1.065 -17.767 1.00 93.25 122 THR A N 1
ATOM 938 C CA . THR A 1 122 ? -1.892 -2.349 -18.403 1.00 93.25 122 THR A CA 1
ATOM 939 C C . THR A 1 122 ? -0.701 -3.201 -18.849 1.00 93.25 122 THR A C 1
ATOM 941 O O . THR A 1 122 ? -0.821 -4.408 -19.062 1.00 93.25 122 THR A O 1
ATOM 944 N N . LYS A 1 123 ? 0.478 -2.588 -19.001 1.00 91.75 123 LYS A N 1
ATOM 945 C CA . LYS A 1 123 ? 1.684 -3.271 -19.471 1.00 91.75 123 LYS A CA 1
ATOM 946 C C . LYS A 1 123 ? 2.323 -4.072 -18.342 1.00 91.75 123 LYS A C 1
ATOM 948 O O . LYS A 1 123 ? 2.921 -3.507 -17.430 1.00 91.75 123 LYS A O 1
ATOM 953 N N . PHE A 1 124 ? 2.298 -5.395 -18.466 1.00 94.56 124 PHE A N 1
ATOM 954 C CA . PHE A 1 124 ? 3.016 -6.282 -17.558 1.00 94.56 124 PHE A CA 1
ATOM 955 C C . PHE A 1 124 ? 4.543 -6.056 -17.616 1.00 94.56 124 PHE A C 1
ATOM 957 O O . PHE A 1 124 ? 5.158 -5.945 -18.692 1.00 94.56 124 PHE A O 1
ATOM 964 N N . ILE A 1 125 ? 5.170 -5.982 -16.438 1.00 91.81 125 ILE A N 1
ATOM 965 C CA . ILE A 1 125 ? 6.601 -5.689 -16.284 1.00 91.81 125 ILE A CA 1
ATOM 966 C C . ILE A 1 125 ? 7.367 -6.896 -15.753 1.00 91.81 125 ILE A C 1
ATOM 968 O O . ILE A 1 125 ? 8.281 -7.381 -16.429 1.00 91.81 125 ILE A O 1
ATOM 972 N N . HIS A 1 126 ? 7.021 -7.345 -14.549 1.00 92.88 126 HIS A N 1
ATOM 973 C CA . HIS A 1 126 ? 7.781 -8.337 -13.804 1.00 92.88 126 HIS A CA 1
ATOM 974 C C . HIS A 1 126 ? 6.882 -9.101 -12.828 1.00 92.88 126 HIS A C 1
ATOM 976 O O .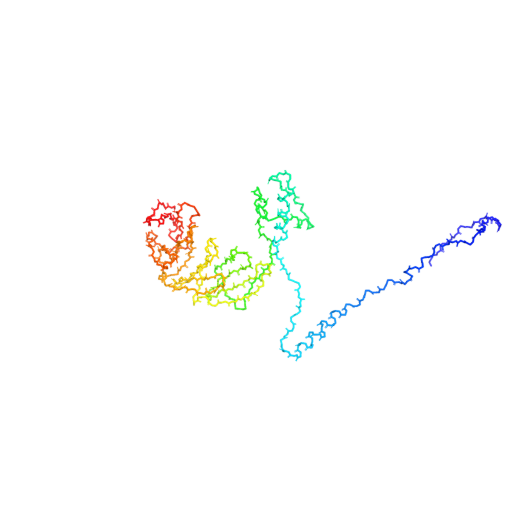 HIS A 1 126 ? 5.911 -8.549 -12.316 1.00 92.88 126 HIS A O 1
ATOM 982 N N . THR A 1 127 ? 7.247 -10.351 -12.547 1.00 94.19 127 THR A N 1
ATOM 983 C CA . THR A 1 127 ? 6.668 -11.155 -11.467 1.00 94.19 127 THR A CA 1
ATOM 984 C C . THR A 1 127 ? 7.761 -11.418 -10.442 1.00 94.19 127 THR A C 1
ATOM 986 O O . THR A 1 127 ? 8.700 -12.164 -10.720 1.00 94.19 127 THR A O 1
ATOM 989 N N . SER A 1 128 ? 7.63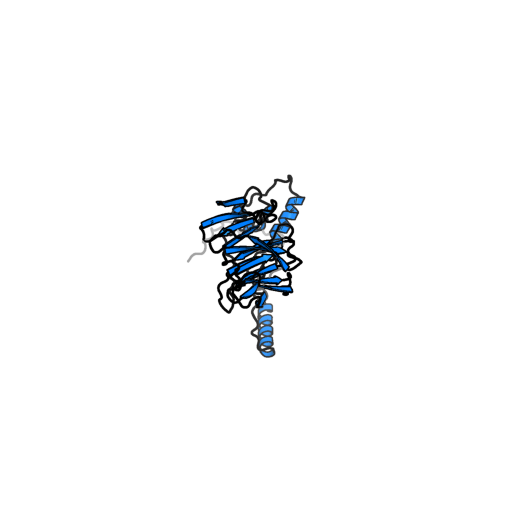9 -10.808 -9.266 1.00 92.88 128 SER A N 1
ATOM 990 C CA . SER A 1 128 ? 8.510 -11.045 -8.118 1.00 92.88 128 SER A CA 1
ATOM 991 C C . SER A 1 128 ? 7.942 -12.173 -7.255 1.00 92.88 128 SER A C 1
ATOM 993 O O . SER A 1 128 ? 6.784 -12.139 -6.845 1.00 92.88 128 SER A O 1
ATOM 995 N N . THR A 1 129 ? 8.747 -13.203 -6.983 1.00 94.25 129 THR A N 1
ATOM 996 C CA . THR A 1 129 ? 8.343 -14.337 -6.136 1.00 94.25 129 THR A CA 1
ATOM 997 C C . THR A 1 129 ? 9.417 -14.673 -5.121 1.00 94.25 129 THR A C 1
ATOM 999 O O . THR A 1 129 ? 10.598 -14.748 -5.468 1.00 94.25 129 THR A O 1
ATOM 1002 N N . ASN A 1 130 ? 8.998 -14.959 -3.893 1.00 93.31 130 ASN A N 1
ATOM 1003 C CA . ASN A 1 130 ? 9.879 -15.471 -2.851 1.00 93.31 130 ASN A CA 1
ATOM 1004 C C . ASN A 1 130 ? 10.258 -16.935 -3.093 1.00 93.31 130 ASN A C 1
ATOM 1006 O O . ASN A 1 130 ? 9.576 -17.665 -3.816 1.00 93.31 130 ASN A O 1
ATOM 1010 N N . LYS A 1 131 ? 11.360 -17.366 -2.464 1.00 91.50 131 LYS A N 1
ATOM 1011 C CA . LYS A 1 131 ? 11.788 -18.775 -2.476 1.00 91.50 131 LYS A CA 1
ATOM 1012 C C . LYS A 1 131 ? 10.728 -19.672 -1.840 1.00 91.50 131 LYS A C 1
ATOM 1014 O O . LYS A 1 131 ? 10.363 -20.692 -2.414 1.00 91.50 131 LYS A O 1
ATOM 1019 N N . ILE A 1 132 ? 10.234 -19.257 -0.674 1.00 91.06 132 ILE A N 1
ATOM 1020 C CA . ILE A 1 132 ? 9.085 -19.861 -0.007 1.00 91.06 132 ILE A CA 1
ATOM 1021 C C . ILE A 1 132 ? 7.848 -19.126 -0.510 1.00 91.06 132 ILE A C 1
ATOM 1023 O O . ILE A 1 132 ? 7.761 -17.899 -0.430 1.00 91.06 132 ILE A O 1
ATOM 1027 N N . ARG A 1 133 ? 6.911 -19.870 -1.096 1.00 91.38 133 ARG A N 1
ATOM 1028 C CA . ARG A 1 133 ? 5.710 -19.292 -1.700 1.00 91.38 133 ARG A CA 1
ATOM 1029 C C . ARG A 1 133 ? 4.618 -19.179 -0.652 1.00 91.38 133 ARG A C 1
ATOM 1031 O O . ARG A 1 133 ? 3.844 -20.108 -0.456 1.00 91.38 133 ARG A O 1
ATOM 1038 N N . CYS A 1 134 ? 4.558 -18.017 -0.022 1.00 93.94 134 CYS A N 1
ATOM 1039 C CA . CYS A 1 134 ? 3.456 -17.634 0.847 1.00 93.94 134 CYS A CA 1
ATOM 1040 C C . CYS A 1 134 ? 2.528 -16.658 0.110 1.00 93.94 134 CYS A C 1
ATOM 1042 O O . CYS A 1 134 ? 3.017 -15.811 -0.645 1.00 93.94 134 CYS A O 1
ATOM 1044 N N . PRO A 1 135 ? 1.204 -16.731 0.329 1.00 95.50 135 PRO A N 1
ATOM 1045 C CA . PRO A 1 135 ? 0.290 -15.730 -0.195 1.00 95.50 135 PRO A CA 1
ATOM 1046 C C . PRO A 1 135 ? 0.581 -14.367 0.444 1.00 95.50 135 PRO A C 1
ATOM 1048 O O . PRO A 1 135 ? 0.770 -14.259 1.663 1.00 95.50 135 PRO A O 1
ATOM 1051 N N . VAL A 1 136 ? 0.638 -13.343 -0.405 1.00 96.00 136 VAL A N 1
ATOM 1052 C CA . VAL A 1 136 ? 0.839 -11.942 -0.025 1.00 96.00 136 VAL A CA 1
ATOM 1053 C C . VAL A 1 136 ? -0.529 -11.316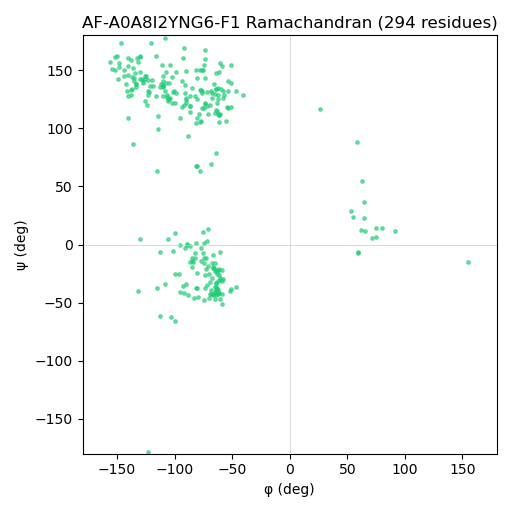 0.210 1.00 96.00 136 VAL A C 1
ATOM 1055 O O . VAL A 1 136 ? -1.381 -11.364 -0.673 1.00 96.00 136 VAL A O 1
ATOM 1058 N N . ASN A 1 137 ? -0.736 -10.746 1.394 1.00 95.50 137 ASN A N 1
ATOM 1059 C CA . ASN A 1 137 ? -2.022 -10.160 1.781 1.00 95.50 137 ASN A CA 1
ATOM 1060 C C . ASN A 1 137 ? -2.089 -8.665 1.469 1.00 95.50 137 ASN A C 1
ATOM 1062 O O . ASN A 1 137 ? -3.146 -8.155 1.118 1.00 95.50 137 ASN A O 1
ATOM 1066 N N . VAL A 1 138 ? -0.963 -7.964 1.612 1.00 95.44 138 VAL A N 1
ATOM 1067 C CA . VAL A 1 138 ? -0.897 -6.505 1.501 1.00 95.44 138 VAL A CA 1
ATOM 1068 C C . VAL A 1 138 ? 0.414 -6.079 0.844 1.00 95.44 138 VAL A C 1
ATOM 1070 O O . VAL A 1 138 ? 1.462 -6.711 1.021 1.00 95.44 138 VAL A O 1
ATOM 1073 N N . VAL A 1 139 ? 0.344 -5.012 0.051 1.00 96.38 139 VAL A N 1
ATOM 1074 C CA . VAL A 1 139 ? 1.466 -4.434 -0.691 1.00 96.38 139 VAL A CA 1
ATOM 1075 C C . VAL A 1 139 ? 1.390 -2.917 -0.582 1.00 96.38 139 VAL A C 1
ATOM 1077 O O . VAL A 1 139 ? 0.331 -2.344 -0.819 1.00 96.38 139 VAL A O 1
ATOM 1080 N N . THR A 1 140 ? 2.505 -2.261 -0.268 1.00 95.69 140 THR A N 1
ATOM 1081 C CA . THR A 1 140 ? 2.618 -0.797 -0.326 1.00 95.69 140 THR A CA 1
ATOM 1082 C C . THR A 1 140 ? 3.972 -0.399 -0.876 1.00 95.69 140 THR A C 1
ATOM 1084 O O . THR A 1 140 ? 4.965 -1.112 -0.734 1.00 95.69 140 THR A O 1
ATOM 1087 N N . TRP A 1 141 ? 4.024 0.779 -1.473 1.00 95.94 141 TRP A N 1
ATOM 1088 C CA . TRP A 1 141 ? 5.281 1.441 -1.777 1.00 95.94 141 TRP A CA 1
ATOM 1089 C C . TRP A 1 141 ? 5.806 2.159 -0.541 1.00 95.94 141 TRP A C 1
ATOM 1091 O O . TRP A 1 141 ? 5.023 2.625 0.291 1.00 95.94 141 TRP A O 1
ATOM 1101 N N . THR A 1 142 ? 7.128 2.273 -0.428 1.00 95.12 142 THR A N 1
ATOM 1102 C CA . THR A 1 142 ? 7.700 3.276 0.468 1.00 95.12 142 THR A CA 1
ATOM 1103 C C . THR A 1 142 ? 7.327 4.672 -0.045 1.00 95.12 142 THR A C 1
ATOM 1105 O O . THR A 1 142 ? 7.238 4.855 -1.262 1.00 95.12 142 THR A O 1
ATOM 1108 N N . PRO A 1 143 ? 7.127 5.671 0.831 1.00 93.81 143 PRO A N 1
ATOM 1109 C CA . PRO A 1 143 ? 6.719 7.022 0.419 1.00 93.81 143 PRO A CA 1
ATOM 1110 C C . PRO A 1 143 ? 7.695 7.682 -0.566 1.00 93.81 143 PRO A C 1
ATOM 1112 O O . PRO A 1 143 ? 7.296 8.443 -1.440 1.00 93.81 143 PRO A O 1
ATOM 1115 N N . GLU A 1 144 ? 8.980 7.331 -0.472 1.00 91.69 144 GLU A N 1
ATOM 1116 C CA . GLU A 1 144 ? 10.034 7.754 -1.405 1.00 91.69 144 GLU A CA 1
ATOM 1117 C C . GLU A 1 144 ? 9.971 7.064 -2.787 1.00 91.69 144 GLU A C 1
ATOM 1119 O O . GLU A 1 144 ? 10.698 7.444 -3.702 1.00 91.69 144 GLU A O 1
ATOM 1124 N N . GLY A 1 145 ? 9.161 6.013 -2.954 1.00 91.88 145 GLY A N 1
ATOM 1125 C CA . GLY A 1 145 ? 9.061 5.225 -4.190 1.00 91.88 145 GLY A CA 1
ATOM 1126 C C . GLY A 1 145 ? 10.272 4.328 -4.482 1.00 91.88 145 GLY A C 1
ATOM 1127 O O . GLY A 1 145 ? 10.341 3.688 -5.532 1.00 91.88 145 GLY A O 1
ATOM 1128 N N . ARG A 1 146 ? 11.243 4.252 -3.566 1.00 93.38 146 ARG A N 1
ATOM 1129 C CA . ARG A 1 146 ? 12.472 3.461 -3.730 1.00 93.38 146 ARG A CA 1
ATOM 1130 C C . ARG A 1 146 ? 12.224 1.961 -3.640 1.00 93.38 146 ARG A C 1
ATOM 1132 O O . ARG A 1 146 ? 12.932 1.196 -4.297 1.00 93.38 146 ARG A O 1
ATOM 1139 N N . ARG A 1 147 ? 11.287 1.528 -2.794 1.00 95.38 147 ARG A N 1
ATOM 1140 C CA . ARG A 1 147 ? 11.057 0.114 -2.481 1.00 95.38 147 ARG A CA 1
ATOM 1141 C C . ARG A 1 147 ? 9.573 -0.218 -2.472 1.00 95.38 147 ARG A C 1
ATOM 1143 O O . ARG A 1 147 ? 8.741 0.621 -2.137 1.00 95.38 147 ARG A O 1
ATOM 1150 N N . VAL A 1 148 ? 9.267 -1.470 -2.784 1.00 96.00 148 VAL A N 1
ATOM 1151 C CA . VAL A 1 148 ? 7.947 -2.070 -2.581 1.00 96.00 148 VAL A CA 1
ATOM 1152 C C . VAL A 1 148 ? 8.036 -2.998 -1.385 1.00 96.00 148 VAL A C 1
ATOM 1154 O O . VAL A 1 148 ? 8.878 -3.895 -1.357 1.00 96.00 148 VAL A O 1
ATOM 1157 N N . LEU A 1 149 ? 7.164 -2.792 -0.414 1.00 96.06 149 LEU A N 1
ATOM 1158 C CA . LEU A 1 149 ? 7.002 -3.648 0.745 1.00 96.06 149 LEU A CA 1
ATOM 1159 C C . LEU A 1 149 ? 5.816 -4.584 0.516 1.00 96.06 149 LEU A C 1
ATOM 1161 O O . LEU A 1 149 ? 4.721 -4.145 0.161 1.00 96.06 149 LEU A O 1
ATOM 1165 N N . THR A 1 150 ? 6.025 -5.875 0.744 1.00 96.56 150 THR A N 1
ATOM 1166 C CA . THR A 1 150 ? 4.970 -6.891 0.673 1.00 96.56 150 THR A CA 1
ATOM 1167 C C . THR A 1 150 ? 4.878 -7.638 1.994 1.00 96.56 150 THR A C 1
ATOM 1169 O O . THR A 1 150 ? 5.905 -8.101 2.495 1.00 96.56 150 THR A O 1
ATOM 1172 N N . GLY A 1 151 ? 3.665 -7.789 2.524 1.00 96.31 151 GLY A N 1
ATOM 1173 C CA . GLY A 1 151 ? 3.375 -8.552 3.738 1.00 96.31 151 GLY A CA 1
ATOM 1174 C C . GLY A 1 151 ? 2.789 -9.911 3.399 1.00 96.31 151 GLY A C 1
ATOM 1175 O O . GLY A 1 151 ? 1.754 -10.005 2.730 1.00 96.31 151 GLY A O 1
ATOM 1176 N N . SER A 1 152 ? 3.456 -10.966 3.847 1.00 96.00 152 SER A N 1
ATOM 1177 C CA . SER A 1 152 ? 3.026 -12.339 3.619 1.00 96.00 152 SER A CA 1
ATOM 1178 C C . SER A 1 152 ? 2.136 -12.871 4.747 1.00 96.00 152 SER A C 1
ATOM 1180 O O . SER A 1 152 ? 2.025 -12.312 5.840 1.00 96.00 152 SER A O 1
ATOM 1182 N N . THR A 1 153 ? 1.530 -14.025 4.487 1.00 95.75 153 THR A N 1
ATOM 1183 C CA . THR A 1 153 ? 0.812 -14.807 5.505 1.00 95.75 153 THR A CA 1
ATOM 1184 C C . THR A 1 153 ? 1.749 -15.457 6.532 1.00 95.75 153 THR A C 1
ATOM 1186 O O . THR A 1 153 ? 1.300 -15.777 7.624 1.00 95.75 153 THR A O 1
ATOM 1189 N N . SER A 1 154 ? 3.044 -15.598 6.228 1.00 95.06 154 SER A N 1
ATOM 1190 C CA . SER A 1 154 ? 4.072 -16.062 7.178 1.00 95.06 154 SER A CA 1
ATOM 1191 C C . SER A 1 154 ? 4.515 -14.989 8.185 1.00 95.06 154 SER A C 1
ATOM 1193 O O . SER A 1 154 ? 5.338 -15.284 9.046 1.00 95.06 154 SER A O 1
ATOM 1195 N N . GLY A 1 155 ? 4.006 -13.756 8.075 1.00 94.69 155 GLY A N 1
ATOM 1196 C CA . GLY A 1 155 ? 4.444 -12.642 8.922 1.00 94.69 155 GLY A CA 1
ATOM 1197 C C . GLY A 1 155 ? 5.761 -12.002 8.469 1.00 94.69 155 GLY A C 1
ATOM 1198 O O . GLY A 1 155 ? 6.366 -11.212 9.197 1.00 94.69 155 GLY A O 1
ATOM 1199 N N . GLU A 1 156 ? 6.191 -12.303 7.242 1.00 95.88 156 GLU A N 1
ATOM 1200 C CA . GLU A 1 156 ? 7.410 -11.765 6.648 1.00 95.88 156 GLU A CA 1
ATOM 1201 C C . GLU A 1 156 ? 7.118 -10.470 5.880 1.00 95.88 156 GLU A C 1
ATOM 1203 O O . GLU A 1 156 ? 6.177 -10.370 5.082 1.00 95.88 156 GLU A O 1
ATOM 1208 N N . PHE A 1 157 ? 8.001 -9.496 6.054 1.00 96.12 157 PHE A N 1
ATOM 1209 C CA . PHE A 1 157 ? 8.155 -8.364 5.159 1.00 96.12 157 PHE A CA 1
ATOM 1210 C C . PHE A 1 157 ? 9.194 -8.693 4.109 1.00 96.12 157 PHE A C 1
ATOM 1212 O O . PHE A 1 157 ? 10.357 -8.933 4.420 1.00 96.12 157 PHE A O 1
ATOM 1219 N N . THR A 1 158 ? 8.786 -8.664 2.846 1.00 96.19 158 THR A N 1
ATOM 1220 C CA . THR A 1 158 ? 9.733 -8.717 1.731 1.00 96.19 158 THR A CA 1
ATOM 1221 C C . THR A 1 158 ? 9.836 -7.348 1.091 1.00 96.19 158 THR A C 1
ATOM 1223 O O . THR A 1 158 ? 8.820 -6.735 0.758 1.00 96.19 158 THR A O 1
ATOM 1226 N N . LEU A 1 159 ? 11.068 -6.874 0.928 1.00 96.06 159 LEU A N 1
ATOM 1227 C CA . LEU A 1 159 ? 11.363 -5.602 0.294 1.00 96.06 159 LEU A CA 1
ATOM 1228 C C . LEU A 1 159 ? 11.925 -5.847 -1.103 1.00 96.06 159 LEU A C 1
ATOM 1230 O O . LEU A 1 159 ? 12.934 -6.538 -1.288 1.00 96.06 159 LEU A O 1
ATOM 1234 N N . TRP A 1 160 ? 11.274 -5.232 -2.081 1.00 96.50 160 TRP A N 1
ATOM 1235 C CA . TRP A 1 160 ? 11.652 -5.260 -3.485 1.00 96.50 160 TRP A CA 1
ATOM 1236 C C . TRP A 1 160 ? 12.153 -3.891 -3.915 1.00 96.50 160 TRP A C 1
ATOM 1238 O O . TRP A 1 160 ? 11.635 -2.861 -3.489 1.00 96.50 160 TRP A O 1
ATOM 1248 N N . ASN A 1 161 ? 13.130 -3.870 -4.808 1.00 95.38 161 ASN A N 1
ATOM 1249 C CA . ASN A 1 161 ? 13.616 -2.642 -5.413 1.00 95.38 161 ASN A CA 1
ATOM 1250 C C . ASN A 1 161 ? 12.542 -2.023 -6.324 1.00 95.38 161 ASN A C 1
ATOM 1252 O O . ASN A 1 161 ? 12.016 -2.701 -7.202 1.00 95.38 161 ASN A O 1
ATOM 1256 N N . GLY A 1 162 ? 12.256 -0.734 -6.176 1.00 94.00 162 GLY A N 1
ATOM 1257 C CA . GLY A 1 162 ? 11.183 -0.053 -6.903 1.00 94.00 162 GLY A CA 1
ATOM 1258 C C . GLY A 1 162 ? 11.419 0.138 -8.403 1.00 94.00 162 GLY A C 1
ATOM 1259 O O . GLY A 1 162 ? 10.466 0.221 -9.171 1.00 94.00 162 GLY A O 1
ATOM 1260 N N . LEU A 1 163 ? 12.680 0.176 -8.841 1.00 93.25 163 LEU A N 1
ATOM 1261 C CA . LEU A 1 163 ? 13.034 0.405 -10.248 1.00 93.25 163 LEU A CA 1
ATOM 1262 C C . LEU A 1 163 ? 13.185 -0.909 -11.018 1.00 93.25 163 LEU A C 1
ATOM 1264 O O . LEU A 1 163 ? 12.783 -1.029 -12.175 1.00 93.25 163 LEU A O 1
ATOM 1268 N N . THR A 1 164 ? 13.815 -1.892 -10.377 1.00 92.56 164 THR A N 1
ATOM 1269 C CA . THR A 1 164 ? 14.244 -3.146 -11.018 1.00 92.56 164 THR A CA 1
ATOM 1270 C C . THR A 1 164 ? 13.493 -4.379 -10.523 1.00 92.56 164 THR A C 1
ATOM 1272 O O . THR A 1 164 ? 13.709 -5.464 -11.058 1.00 92.56 164 THR A O 1
ATOM 1275 N N . PHE A 1 165 ? 12.648 -4.235 -9.497 1.00 93.94 165 PHE A N 1
ATOM 1276 C CA . PHE A 1 165 ? 11.874 -5.306 -8.852 1.00 93.94 165 PHE A CA 1
ATOM 1277 C C . PHE A 1 165 ? 12.711 -6.489 -8.351 1.00 93.94 165 PHE A C 1
ATOM 1279 O O . PHE A 1 165 ? 12.213 -7.597 -8.166 1.00 93.94 165 PHE A O 1
ATOM 1286 N N . ASN A 1 166 ? 13.999 -6.255 -8.098 1.00 92.62 166 ASN A N 1
ATOM 1287 C CA . ASN A 1 166 ? 14.871 -7.253 -7.498 1.00 92.62 166 ASN A CA 1
ATOM 1288 C C . ASN A 1 166 ? 14.592 -7.387 -6.001 1.00 92.62 166 ASN A C 1
ATOM 1290 O O . ASN A 1 166 ? 14.243 -6.417 -5.333 1.00 92.62 166 ASN A O 1
ATOM 1294 N N . PHE A 1 167 ? 14.818 -8.586 -5.479 1.00 94.50 167 PHE A N 1
ATOM 1295 C CA . PHE A 1 167 ? 14.829 -8.842 -4.046 1.00 94.50 167 PHE A CA 1
ATOM 1296 C C . PHE A 1 167 ? 15.946 -8.039 -3.362 1.00 94.50 167 PHE A C 1
ATOM 1298 O O . PHE A 1 167 ? 17.099 -8.121 -3.794 1.00 94.50 167 PHE A O 1
ATOM 1305 N N . GLU A 1 168 ? 15.614 -7.301 -2.300 1.00 94.19 168 GLU A N 1
ATOM 1306 C CA . GLU A 1 168 ? 16.603 -6.638 -1.443 1.00 94.19 168 GLU A CA 1
ATOM 1307 C C . GLU A 1 168 ? 16.791 -7.399 -0.133 1.00 94.19 168 GLU A C 1
ATOM 1309 O O . GLU A 1 168 ? 17.882 -7.896 0.142 1.00 94.19 168 GLU A O 1
ATOM 1314 N N . THR A 1 169 ? 15.732 -7.502 0.669 1.00 94.81 169 THR A N 1
ATOM 1315 C CA . THR A 1 169 ? 15.789 -8.164 1.973 1.00 94.81 169 THR A CA 1
ATOM 1316 C C . THR A 1 169 ? 14.439 -8.754 2.364 1.00 94.81 169 THR A C 1
ATOM 1318 O O . THR A 1 169 ? 13.395 -8.377 1.824 1.00 94.81 169 THR A O 1
ATOM 1321 N N . ILE A 1 170 ? 14.482 -9.679 3.317 1.00 94.81 170 ILE A N 1
ATOM 1322 C CA . ILE A 1 170 ? 13.322 -10.263 3.981 1.00 94.81 170 ILE A CA 1
ATOM 1323 C C . ILE A 1 170 ? 13.504 -10.128 5.491 1.00 94.81 170 ILE A C 1
ATOM 1325 O O . ILE A 1 170 ? 14.613 -10.289 5.998 1.00 94.81 170 ILE A O 1
ATOM 1329 N N . LEU A 1 171 ? 12.430 -9.795 6.195 1.00 95.19 171 LEU A N 1
ATOM 1330 C CA . LEU A 1 171 ? 12.424 -9.562 7.635 1.00 95.19 171 LEU A CA 1
ATOM 1331 C C . LEU A 1 171 ? 11.236 -10.300 8.246 1.00 95.19 171 LEU A C 1
ATOM 1333 O O . LEU A 1 171 ? 10.130 -10.205 7.718 1.00 95.19 171 LEU A O 1
ATOM 1337 N N . GLN A 1 172 ? 11.449 -10.991 9.365 1.00 94.38 172 GLN A N 1
ATOM 1338 C CA . GLN A 1 172 ? 10.347 -11.543 10.149 1.00 94.38 172 GLN A CA 1
ATOM 1339 C C . GLN A 1 172 ? 9.773 -10.430 11.023 1.00 94.38 172 GLN A C 1
ATOM 1341 O O . GLN A 1 172 ? 10.399 -10.014 11.996 1.00 94.38 172 GLN A O 1
ATOM 1346 N N . ALA A 1 173 ? 8.614 -9.903 10.633 1.00 94.56 173 ALA A N 1
ATOM 1347 C CA . ALA A 1 173 ? 7.999 -8.759 11.296 1.00 94.56 173 ALA A CA 1
ATOM 1348 C C . ALA A 1 173 ? 6.965 -9.195 12.336 1.00 94.56 173 ALA A C 1
ATOM 1350 O O . ALA A 1 173 ? 6.915 -8.636 13.431 1.00 94.56 173 ALA A O 1
ATOM 1351 N N . HIS A 1 174 ? 6.159 -10.204 12.015 1.00 95.44 174 HIS A N 1
ATOM 1352 C CA . HIS A 1 174 ? 5.096 -10.740 12.866 1.00 95.44 174 HIS A CA 1
ATOM 1353 C C . HIS A 1 174 ? 5.176 -12.263 12.926 1.00 95.44 174 HIS A C 1
ATOM 1355 O O . HIS A 1 174 ? 5.715 -12.887 12.021 1.00 95.44 174 HIS A O 1
ATOM 1361 N N . ASP A 1 175 ? 4.627 -12.861 13.982 1.00 94.31 175 ASP A N 1
ATOM 1362 C CA . ASP A 1 175 ? 4.527 -14.327 14.103 1.00 94.31 175 ASP A CA 1
ATOM 1363 C C . ASP A 1 175 ? 3.292 -14.878 13.376 1.00 94.31 175 ASP A C 1
ATOM 1365 O O . ASP A 1 175 ? 3.172 -16.074 13.122 1.00 94.31 175 ASP A O 1
ATOM 1369 N N . SER A 1 176 ? 2.368 -13.981 13.032 1.00 95.56 176 SER A N 1
ATOM 1370 C CA . SER A 1 176 ? 1.108 -14.274 12.369 1.00 95.56 176 SER A CA 1
ATOM 1371 C C . SER A 1 176 ? 1.007 -13.544 11.031 1.00 95.56 176 SER A C 1
ATOM 1373 O O . SER A 1 176 ? 1.839 -12.708 10.670 1.00 95.56 176 SER A O 1
ATOM 1375 N N . ALA A 1 177 ? -0.042 -13.856 10.277 1.00 95.75 177 ALA A N 1
ATOM 1376 C CA . ALA A 1 177 ? -0.275 -13.272 8.967 1.00 95.75 177 ALA A CA 1
ATOM 1377 C C . ALA A 1 177 ? -0.468 -11.756 9.064 1.00 95.75 177 ALA A C 1
ATOM 1379 O O . ALA A 1 177 ? -1.376 -11.284 9.747 1.00 95.75 177 ALA A O 1
ATOM 1380 N N . ILE A 1 178 ? 0.330 -10.999 8.314 1.00 96.56 178 ILE A N 1
ATOM 1381 C CA . ILE A 1 178 ? 0.152 -9.551 8.197 1.00 96.56 178 ILE A CA 1
ATOM 1382 C C . ILE A 1 178 ? -1.098 -9.293 7.363 1.00 96.56 178 ILE A C 1
ATOM 1384 O O . ILE A 1 178 ? -1.262 -9.882 6.290 1.00 96.56 178 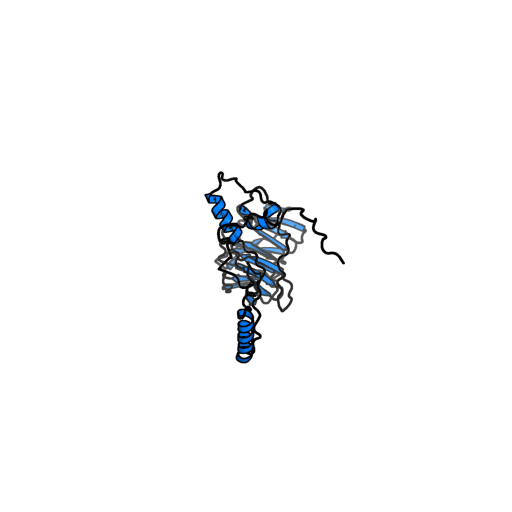ILE A O 1
ATOM 1388 N N . ARG A 1 179 ? -1.979 -8.418 7.843 1.00 96.06 179 ARG A N 1
ATOM 1389 C CA . ARG A 1 179 ? -3.251 -8.105 7.175 1.00 96.06 179 ARG A CA 1
ATOM 1390 C C . ARG A 1 179 ? -3.331 -6.676 6.689 1.00 96.06 179 ARG A C 1
ATOM 1392 O O . ARG A 1 179 ? -3.818 -6.458 5.586 1.00 96.06 179 ARG A O 1
ATOM 1399 N N . ALA A 1 180 ? -2.791 -5.744 7.459 1.00 95.25 180 ALA A N 1
ATOM 1400 C CA . ALA A 1 180 ? -2.725 -4.348 7.076 1.00 95.25 180 ALA A CA 1
ATOM 1401 C C . ALA A 1 180 ? -1.352 -3.781 7.424 1.00 95.25 180 ALA A C 1
ATOM 1403 O O . ALA A 1 180 ? -0.755 -4.128 8.440 1.00 95.25 180 ALA A O 1
ATOM 1404 N N . PHE A 1 181 ? -0.854 -2.885 6.589 1.00 95.25 181 PHE A N 1
ATOM 1405 C CA . PHE A 1 181 ? 0.145 -1.912 6.994 1.00 95.25 181 PHE A CA 1
ATOM 1406 C C . PHE A 1 181 ? -0.058 -0.638 6.191 1.00 95.25 181 PHE A C 1
ATOM 1408 O O . PHE A 1 181 ? -0.548 -0.682 5.061 1.00 95.25 181 PHE A O 1
ATOM 1415 N N . GLN A 1 182 ? 0.334 0.488 6.765 1.00 95.94 182 GLN A N 1
ATOM 1416 C CA . GLN A 1 182 ? 0.269 1.782 6.109 1.00 95.94 182 GLN A CA 1
ATOM 1417 C C . GLN A 1 182 ? 1.403 2.665 6.615 1.00 95.94 182 GLN A C 1
ATOM 1419 O O . GLN A 1 182 ? 1.769 2.613 7.791 1.00 95.94 182 GLN A O 1
ATOM 1424 N N . PHE A 1 183 ? 1.977 3.459 5.718 1.00 95.44 183 PHE A N 1
ATOM 1425 C CA . PHE A 1 183 ? 2.876 4.532 6.116 1.00 95.44 183 PHE A CA 1
ATOM 1426 C C . PHE A 1 183 ? 2.072 5.724 6.629 1.00 95.44 183 PHE A C 1
ATOM 1428 O O . PHE A 1 183 ? 0.965 5.978 6.151 1.00 95.44 183 PHE A O 1
ATOM 1435 N N . THR A 1 184 ? 2.661 6.473 7.554 1.00 95.38 184 THR A N 1
ATOM 1436 C CA . THR A 1 184 ? 2.185 7.814 7.897 1.00 95.38 184 THR A CA 1
ATOM 1437 C C . THR A 1 184 ? 2.247 8.724 6.668 1.00 95.38 184 THR A C 1
ATOM 1439 O O . THR A 1 184 ? 3.040 8.487 5.747 1.00 95.38 184 THR A O 1
ATOM 1442 N N . HIS A 1 185 ? 1.447 9.788 6.630 1.00 93.06 185 HIS A N 1
ATOM 1443 C CA . HIS A 1 185 ? 1.462 10.749 5.525 1.00 93.06 185 HIS A CA 1
ATOM 1444 C C . HIS A 1 185 ? 2.799 11.494 5.425 1.00 93.06 185 HIS A C 1
ATOM 1446 O O . HIS A 1 185 ? 3.269 11.775 4.322 1.00 93.06 185 HIS A O 1
ATOM 1452 N N . SER A 1 186 ? 3.453 11.740 6.562 1.00 92.50 186 SER A N 1
ATOM 1453 C CA . SER A 1 186 ? 4.843 12.209 6.648 1.00 92.50 186 SER A CA 1
ATOM 1454 C C . SER A 1 186 ? 5.861 11.216 6.074 1.00 92.50 186 SER A C 1
ATOM 1456 O O . SER A 1 186 ? 6.949 11.614 5.661 1.00 92.50 186 SER A O 1
ATOM 1458 N N . GLY A 1 187 ? 5.533 9.923 6.056 1.00 91.44 187 GLY A N 1
ATOM 1459 C CA . GLY A 1 187 ? 6.418 8.838 5.643 1.00 91.44 187 GLY A CA 1
ATOM 1460 C C . GLY A 1 187 ? 7.503 8.464 6.655 1.00 91.44 187 GLY A C 1
ATOM 1461 O O . GLY A 1 187 ? 8.360 7.631 6.355 1.00 91.44 187 GLY A O 1
ATOM 1462 N N . SER A 1 188 ? 7.465 9.058 7.848 1.00 92.25 188 SER A N 1
ATOM 1463 C CA . SER A 1 188 ? 8.424 8.815 8.929 1.00 92.25 188 SER A CA 1
ATOM 1464 C C . SER A 1 188 ? 8.231 7.465 9.611 1.00 92.25 188 SER A C 1
ATOM 1466 O O . SER A 1 188 ? 9.195 6.923 10.144 1.00 92.25 188 SER A O 1
ATOM 1468 N N . TYR A 1 189 ? 7.018 6.911 9.599 1.00 94.56 189 TYR A N 1
ATOM 1469 C CA . TYR A 1 189 ? 6.714 5.646 10.259 1.00 94.56 189 TYR A CA 1
ATOM 1470 C C . TYR A 1 189 ? 5.817 4.760 9.401 1.00 94.56 189 TYR A C 1
ATOM 1472 O O . TYR A 1 189 ? 5.114 5.215 8.499 1.00 94.56 189 TYR A O 1
ATOM 1480 N N . LEU A 1 190 ? 5.852 3.471 9.708 1.00 95.56 190 LEU A N 1
ATOM 1481 C CA . LEU A 1 190 ? 5.007 2.432 9.147 1.00 95.56 190 LEU A CA 1
ATOM 1482 C C . LEU A 1 190 ? 4.308 1.728 10.305 1.00 95.56 190 LEU A C 1
ATOM 1484 O O . LEU A 1 190 ? 4.972 1.129 11.151 1.00 95.56 190 LEU A O 1
ATOM 1488 N N . ALA A 1 191 ? 2.981 1.754 10.326 1.00 95.69 191 ALA A N 1
ATOM 1489 C CA . ALA A 1 191 ? 2.217 0.884 11.207 1.00 95.69 191 ALA A CA 1
ATOM 1490 C C . ALA A 1 191 ? 1.830 -0.384 10.461 1.00 95.69 191 ALA A C 1
ATOM 1492 O O . ALA A 1 191 ? 1.467 -0.353 9.285 1.00 95.69 191 ALA A O 1
ATOM 1493 N N . SER A 1 192 ? 1.898 -1.507 11.157 1.00 96.06 192 SER A N 1
ATOM 1494 C CA . SER A 1 192 ? 1.505 -2.810 10.643 1.00 96.06 192 SER A CA 1
ATOM 1495 C C . SER A 1 192 ? 0.656 -3.541 11.663 1.00 96.06 192 SER A C 1
ATOM 1497 O O . SER A 1 192 ? 0.860 -3.391 12.866 1.00 96.06 192 SER A O 1
ATOM 1499 N N . ALA A 1 193 ? -0.276 -4.337 11.168 1.00 96.06 193 ALA A N 1
ATOM 1500 C CA . ALA A 1 193 ? -1.221 -5.077 11.970 1.00 96.06 193 ALA A CA 1
ATOM 1501 C C . ALA A 1 193 ? -1.346 -6.513 11.460 1.00 96.06 193 ALA A C 1
ATOM 1503 O O . ALA A 1 193 ? -1.332 -6.783 10.247 1.00 96.06 193 ALA A O 1
ATOM 1504 N N . ASP A 1 194 ? -1.457 -7.431 12.407 1.00 96.12 194 ASP A N 1
ATOM 1505 C CA . ASP A 1 194 ? -1.498 -8.858 12.145 1.00 96.12 194 ASP A CA 1
ATOM 1506 C C . ASP A 1 194 ? -2.891 -9.473 12.365 1.00 96.12 194 ASP A C 1
ATOM 1508 O O . ASP A 1 194 ? -3.872 -8.830 12.750 1.00 96.12 194 ASP A O 1
ATOM 1512 N N . GLN A 1 195 ? -2.968 -10.770 12.088 1.00 96.00 195 GLN A N 1
ATOM 1513 C CA . GLN A 1 195 ? -4.144 -11.601 12.313 1.00 96.00 195 GLN A CA 1
ATOM 1514 C C . GLN A 1 195 ? -4.370 -11.930 13.805 1.00 96.00 195 GLN A C 1
ATOM 1516 O O . GLN A 1 195 ? -5.464 -12.370 14.148 1.00 96.00 195 GLN A O 1
ATOM 1521 N N . SER A 1 196 ? -3.378 -11.741 14.681 1.00 95.25 196 SER A N 1
ATOM 1522 C CA . SER A 1 196 ? -3.500 -11.947 16.137 1.00 95.25 196 SER A CA 1
ATOM 1523 C C . SER A 1 196 ? -4.060 -10.734 16.881 1.00 95.25 196 SER A C 1
ATOM 1525 O O . SER A 1 196 ? -4.385 -10.859 18.058 1.00 95.25 196 SER A O 1
ATOM 1527 N N . GLY A 1 197 ? -4.147 -9.575 16.227 1.00 94.19 197 GLY A N 1
ATOM 1528 C CA . GLY A 1 197 ? -4.562 -8.318 16.843 1.00 94.19 197 GLY A CA 1
ATOM 1529 C C . GLY A 1 197 ? -3.409 -7.475 17.398 1.00 94.19 197 GLY A C 1
ATOM 1530 O O . GLY A 1 197 ? -3.653 -6.499 18.108 1.00 94.19 197 GLY A O 1
ATOM 1531 N N . ILE A 1 198 ? -2.158 -7.815 17.085 1.00 95.69 198 ILE A N 1
ATOM 1532 C CA . ILE A 1 198 ? -0.959 -7.058 17.450 1.00 95.69 198 ILE A CA 1
ATOM 1533 C C . ILE A 1 198 ? -0.710 -5.964 16.413 1.00 95.69 198 ILE A C 1
ATOM 1535 O O . ILE A 1 198 ? -0.727 -6.194 15.199 1.00 95.69 198 ILE A O 1
ATOM 1539 N N . ILE A 1 199 ? -0.418 -4.769 16.914 1.00 96.12 199 ILE A N 1
ATOM 1540 C CA . ILE A 1 199 ? 0.003 -3.615 16.126 1.00 96.12 199 ILE A CA 1
ATOM 1541 C C . ILE A 1 199 ? 1.488 -3.392 16.400 1.00 96.12 199 ILE A C 1
ATOM 1543 O O . ILE A 1 199 ? 1.926 -3.418 17.552 1.00 96.12 199 ILE A O 1
ATOM 1547 N N . LYS A 1 200 ? 2.274 -3.206 15.337 1.00 95.75 200 LYS A N 1
ATOM 1548 C CA . LYS A 1 200 ? 3.709 -2.910 15.415 1.00 95.75 200 LYS A CA 1
ATOM 1549 C C . LYS A 1 200 ? 4.068 -1.685 14.600 1.00 95.75 200 LYS A C 1
ATOM 1551 O O . LYS A 1 200 ? 3.577 -1.519 13.476 1.00 95.75 200 LYS A O 1
ATOM 1556 N N . TYR A 1 201 ? 4.987 -0.894 15.137 1.00 94.88 201 TYR A N 1
ATOM 1557 C CA . TYR A 1 201 ? 5.547 0.275 14.476 1.00 94.88 201 TYR A CA 1
ATOM 1558 C C . TYR A 1 201 ? 6.946 0.033 13.960 1.00 94.88 201 TYR A C 1
ATOM 1560 O O . TYR A 1 201 ? 7.805 -0.515 14.648 1.00 94.88 201 TYR A O 1
ATOM 1568 N N . PHE A 1 202 ? 7.180 0.549 12.765 1.00 94.94 202 PHE A N 1
ATOM 1569 C CA . PHE A 1 202 ? 8.452 0.477 12.091 1.00 94.94 202 PHE A CA 1
ATOM 1570 C C . PHE A 1 202 ? 8.910 1.863 11.659 1.00 94.94 202 PHE A C 1
ATOM 1572 O O . PHE A 1 202 ? 8.128 2.681 11.176 1.00 94.94 202 PHE A O 1
ATOM 1579 N N . GLN A 1 203 ? 10.205 2.111 11.795 1.00 93.50 203 GLN A N 1
ATOM 1580 C CA . GLN A 1 203 ? 10.871 3.199 11.086 1.00 93.50 203 GLN A CA 1
ATOM 1581 C C . GLN A 1 203 ? 11.030 2.833 9.595 1.00 93.50 203 GLN A C 1
ATOM 1583 O O . GLN A 1 203 ? 10.916 1.661 9.223 1.00 93.50 203 GLN A O 1
ATOM 1588 N N . PRO A 1 204 ? 11.377 3.783 8.707 1.00 89.75 204 PRO A N 1
ATOM 1589 C CA . PRO A 1 204 ? 11.541 3.511 7.277 1.00 89.75 204 PRO A CA 1
ATOM 1590 C C . PRO A 1 204 ? 12.737 2.586 6.985 1.00 89.75 204 PRO A C 1
ATOM 1592 O O . PRO A 1 204 ? 12.795 1.930 5.946 1.00 89.75 204 PRO A O 1
ATOM 1595 N N . ASN A 1 205 ? 13.676 2.483 7.933 1.00 90.12 205 ASN A N 1
ATOM 1596 C CA . ASN A 1 205 ? 14.766 1.503 7.941 1.00 90.12 205 ASN A CA 1
ATOM 1597 C C . ASN A 1 205 ? 14.306 0.072 8.310 1.00 90.12 205 ASN A C 1
ATOM 1599 O O . ASN A 1 205 ? 15.141 -0.828 8.346 1.00 90.12 205 ASN A O 1
ATOM 1603 N N . MET A 1 206 ? 13.005 -0.135 8.550 1.00 90.88 206 MET A N 1
ATOM 1604 C CA . MET A 1 206 ? 12.370 -1.381 8.998 1.00 90.88 206 MET A CA 1
ATOM 1605 C C . MET A 1 206 ? 12.797 -1.857 10.392 1.00 90.88 206 MET A C 1
ATOM 1607 O O . MET A 1 206 ? 12.657 -3.036 10.713 1.00 90.88 206 MET A O 1
ATOM 1611 N N . ASN A 1 207 ? 13.291 -0.955 11.238 1.00 93.06 207 ASN A N 1
ATOM 1612 C CA . ASN A 1 207 ? 13.502 -1.256 12.646 1.00 93.06 207 ASN A CA 1
ATOM 1613 C C . ASN A 1 207 ? 12.166 -1.231 13.397 1.00 93.06 207 ASN A C 1
ATOM 1615 O O . ASN A 1 207 ? 11.401 -0.280 13.233 1.00 93.06 207 ASN A O 1
ATOM 1619 N N . ASN A 1 208 ? 11.906 -2.250 14.217 1.00 93.56 208 ASN A N 1
ATOM 1620 C CA . ASN A 1 208 ? 10.728 -2.307 15.078 1.00 93.56 208 ASN A CA 1
ATOM 1621 C C . ASN A 1 208 ? 10.930 -1.379 16.285 1.00 93.56 208 ASN A C 1
ATOM 1623 O O . ASN A 1 208 ? 11.968 -1.454 16.941 1.00 93.56 208 ASN A O 1
ATOM 1627 N N . LEU A 1 209 ? 9.952 -0.523 16.574 1.00 91.38 209 LEU A N 1
ATOM 1628 C CA . LEU A 1 209 ? 9.988 0.376 17.729 1.00 91.38 209 LEU A CA 1
ATOM 1629 C C . LEU A 1 209 ? 9.156 -0.192 18.868 1.00 91.38 209 LEU A C 1
ATOM 1631 O O . LEU A 1 209 ? 9.699 -0.581 19.896 1.00 91.38 209 LEU A O 1
ATOM 1635 N N . ASN A 1 210 ? 7.846 -0.270 18.646 1.00 90.06 210 ASN A N 1
ATOM 1636 C CA . ASN A 1 210 ? 6.867 -0.658 19.649 1.00 90.06 210 ASN A CA 1
ATOM 1637 C C . ASN A 1 210 ? 5.948 -1.743 19.091 1.00 90.06 210 ASN A C 1
ATOM 1639 O O . ASN A 1 210 ? 5.645 -1.770 17.895 1.00 90.06 210 ASN A O 1
ATOM 1643 N N . ALA A 1 211 ? 5.488 -2.614 19.985 1.00 93.12 211 ALA A N 1
ATOM 1644 C CA . ALA A 1 211 ? 4.531 -3.668 19.697 1.00 93.12 211 ALA A CA 1
ATOM 1645 C C . ALA A 1 211 ? 3.555 -3.799 20.866 1.00 93.12 211 ALA A C 1
ATOM 1647 O O . ALA A 1 211 ? 3.987 -3.877 22.016 1.00 93.12 211 ALA A O 1
ATOM 1648 N N . TRP A 1 212 ? 2.259 -3.848 20.580 1.00 94.94 212 TRP A N 1
ATOM 1649 C CA . TRP A 1 212 ? 1.236 -4.069 21.601 1.00 94.94 212 TRP A CA 1
ATOM 1650 C C . TRP A 1 212 ? 0.018 -4.780 21.028 1.00 94.94 212 TRP A C 1
ATOM 1652 O O . TRP A 1 212 ? -0.207 -4.818 19.818 1.00 94.94 212 TRP A O 1
ATOM 1662 N N . THR A 1 213 ? -0.781 -5.349 21.923 1.00 94.12 213 THR A N 1
ATOM 1663 C CA . THR A 1 213 ? -2.054 -5.980 21.584 1.00 94.12 213 THR A CA 1
ATOM 1664 C C . THR A 1 213 ? -3.119 -4.899 21.428 1.00 94.12 213 THR A C 1
ATOM 1666 O O . THR A 1 213 ? -3.520 -4.281 22.41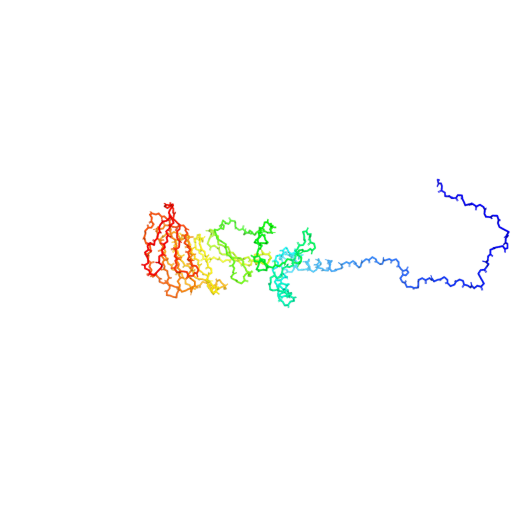4 1.00 94.12 213 THR A O 1
ATOM 1669 N N . GLY A 1 214 ? -3.557 -4.648 20.197 1.00 89.94 214 GLY A N 1
ATOM 1670 C CA . GLY A 1 214 ? -4.588 -3.657 19.904 1.00 89.94 214 GLY A CA 1
ATOM 1671 C C . GLY A 1 214 ? -6.002 -4.230 19.969 1.00 89.94 214 GLY A C 1
ATOM 1672 O O . GLY A 1 214 ? -6.906 -3.627 20.547 1.00 89.94 214 GLY A O 1
ATOM 1673 N N . HIS A 1 215 ? -6.191 -5.415 19.399 1.00 94.62 215 HIS A N 1
ATOM 1674 C CA . HIS A 1 215 ? -7.481 -6.097 19.325 1.00 94.62 215 HIS A CA 1
ATOM 1675 C C . HIS A 1 215 ? -7.365 -7.542 19.807 1.00 94.62 215 HIS A C 1
ATOM 1677 O O . HIS A 1 215 ? -6.272 -8.100 19.883 1.00 94.62 215 HIS A O 1
ATOM 1683 N N . ARG A 1 216 ? -8.507 -8.151 20.143 1.00 93.19 216 ARG A N 1
ATOM 1684 C CA . ARG A 1 216 ? -8.572 -9.576 20.515 1.00 93.19 216 ARG A CA 1
ATOM 1685 C C . ARG A 1 216 ? -8.574 -10.491 19.288 1.00 93.19 216 ARG A C 1
ATOM 1687 O O . ARG A 1 216 ? -8.232 -11.664 19.382 1.00 93.19 216 ARG A O 1
ATOM 1694 N N . GLU A 1 217 ? -9.016 -9.955 18.159 1.00 95.81 217 GLU A N 1
ATOM 1695 C CA . GLU A 1 217 ? -9.166 -10.672 16.900 1.00 95.81 217 GLU A CA 1
ATOM 1696 C C . GLU A 1 217 ? -8.362 -9.984 15.793 1.00 95.81 217 GLU A C 1
ATOM 1698 O O . GLU A 1 217 ? -7.647 -9.007 16.021 1.00 95.81 217 GLU A O 1
ATOM 1703 N N . ALA A 1 218 ? -8.441 -10.538 14.586 1.00 95.81 218 ALA A N 1
ATOM 1704 C CA . ALA A 1 218 ? -7.629 -10.105 13.465 1.00 95.81 218 ALA A CA 1
ATOM 1705 C C . ALA A 1 218 ? -7.944 -8.675 13.038 1.00 95.81 218 ALA A C 1
ATOM 1707 O O . ALA A 1 218 ? -9.089 -8.353 12.720 1.00 95.81 218 ALA A O 1
ATOM 1708 N N . ILE A 1 219 ? -6.902 -7.857 12.914 1.00 96.88 219 ILE A N 1
ATOM 1709 C CA . ILE A 1 219 ? -7.026 -6.502 12.383 1.00 96.88 219 ILE A CA 1
ATOM 1710 C C . ILE A 1 219 ? -7.018 -6.590 10.860 1.00 96.88 219 ILE A C 1
ATOM 1712 O O . ILE A 1 219 ? -6.146 -7.216 10.261 1.00 96.88 219 ILE A O 1
ATOM 1716 N N . ARG A 1 220 ? -8.010 -5.988 10.212 1.00 95.81 220 ARG A N 1
ATOM 1717 C CA . ARG A 1 220 ? -8.203 -6.042 8.755 1.00 95.81 220 ARG A CA 1
ATOM 1718 C C . ARG A 1 220 ? -7.900 -4.724 8.068 1.00 95.81 220 ARG A C 1
ATOM 1720 O O . ARG A 1 220 ? -7.393 -4.731 6.952 1.00 95.81 220 ARG A O 1
ATOM 1727 N N . GLY A 1 221 ? -8.189 -3.615 8.741 1.00 94.56 221 GLY A N 1
ATOM 1728 C CA . GLY A 1 221 ? -7.968 -2.272 8.224 1.00 94.56 221 GLY A CA 1
ATOM 1729 C C . GLY A 1 221 ? -7.136 -1.439 9.186 1.00 94.56 221 GLY A C 1
ATOM 1730 O O . GLY A 1 221 ? -7.269 -1.568 10.402 1.00 94.56 221 GLY A O 1
ATOM 1731 N N . LEU A 1 222 ? -6.298 -0.578 8.620 1.00 96.31 222 LEU A N 1
ATOM 1732 C CA . LEU A 1 222 ? -5.519 0.419 9.338 1.00 96.31 222 LEU A CA 1
ATOM 1733 C C . LEU A 1 222 ? -5.524 1.697 8.501 1.00 96.31 222 LEU A C 1
ATOM 1735 O O . LEU A 1 222 ? -5.204 1.633 7.314 1.00 96.31 222 LEU A O 1
ATOM 1739 N N . SER A 1 223 ? -5.899 2.821 9.111 1.00 96.44 223 SER A N 1
ATOM 1740 C CA . SER A 1 223 ? -5.879 4.128 8.455 1.00 96.44 223 SER A CA 1
ATOM 1741 C C . SER A 1 223 ? -5.338 5.211 9.374 1.00 96.44 223 SER A C 1
ATOM 1743 O O . SER A 1 223 ? -5.858 5.396 10.473 1.00 96.44 223 SER A O 1
ATOM 1745 N N . PHE A 1 224 ? -4.356 5.973 8.903 1.00 95.94 224 PHE A N 1
ATOM 1746 C CA . PHE A 1 224 ? -3.875 7.167 9.598 1.00 95.94 224 PHE A CA 1
ATOM 1747 C C . PHE A 1 224 ? -4.815 8.356 9.441 1.00 95.94 224 PHE A C 1
ATOM 1749 O O . PHE A 1 224 ? -5.515 8.488 8.438 1.00 95.94 224 PHE A O 1
ATOM 1756 N N . SER A 1 225 ? -4.813 9.211 10.457 1.00 94.75 225 SER A N 1
ATOM 1757 C CA . SER A 1 225 ? -5.379 10.554 10.395 1.00 94.75 225 SER A CA 1
ATOM 1758 C C . SER A 1 225 ? -4.469 11.492 9.582 1.00 94.75 225 SER A C 1
ATOM 1760 O O . SER A 1 225 ? -3.264 11.256 9.518 1.00 94.75 225 SER A O 1
ATOM 1762 N N . PRO A 1 226 ? -5.002 12.568 8.972 1.00 92.56 226 PRO A N 1
ATOM 1763 C CA . PRO A 1 226 ? -4.225 13.469 8.114 1.00 92.56 226 PRO A CA 1
ATOM 1764 C C . PRO A 1 226 ? -3.083 14.200 8.828 1.00 92.56 226 PRO A C 1
ATOM 1766 O O . PRO A 1 226 ? -2.152 14.673 8.180 1.00 92.56 226 PRO A O 1
ATOM 1769 N N . ASP A 1 227 ? -3.189 14.336 10.147 1.00 91.00 227 ASP A N 1
ATOM 1770 C CA . ASP A 1 227 ? -2.209 14.937 11.046 1.00 91.00 227 ASP A CA 1
ATOM 1771 C C . ASP A 1 227 ? -1.179 13.929 11.580 1.00 91.00 227 ASP A C 1
ATOM 1773 O O . ASP A 1 227 ? -0.296 14.325 12.333 1.00 91.00 227 ASP A O 1
ATOM 1777 N N . ASP A 1 228 ? -1.268 12.647 11.204 1.00 92.94 228 ASP A N 1
ATOM 1778 C CA . ASP A 1 228 ? -0.434 11.526 11.673 1.00 92.94 228 ASP A CA 1
ATOM 1779 C C . ASP A 1 228 ? -0.467 11.264 13.195 1.00 92.94 228 ASP A C 1
ATOM 1781 O O . ASP A 1 228 ? 0.058 10.249 13.649 1.00 92.94 228 ASP A O 1
ATOM 1785 N N . GLY A 1 229 ? -1.111 12.122 13.991 1.00 92.44 229 GLY A N 1
ATOM 1786 C CA . GLY A 1 229 ? -1.186 11.990 15.448 1.00 92.44 229 GLY A CA 1
ATOM 1787 C C . GLY A 1 229 ? -2.111 10.868 15.920 1.00 92.44 229 GLY A C 1
ATOM 1788 O O . GLY A 1 229 ? -1.985 10.383 17.040 1.00 92.44 229 GLY A O 1
ATOM 1789 N N . ARG A 1 230 ? -3.044 10.428 15.071 1.00 94.81 230 ARG A N 1
ATOM 1790 C CA . ARG A 1 230 ? -3.986 9.340 15.369 1.00 94.81 230 ARG A CA 1
ATOM 1791 C C . ARG A 1 230 ? -4.062 8.339 14.234 1.00 94.81 230 ARG A C 1
ATOM 1793 O O . ARG A 1 230 ? -3.783 8.655 13.074 1.00 94.81 230 ARG A O 1
ATOM 1800 N N . PHE A 1 231 ? -4.538 7.146 14.539 1.00 95.69 231 PHE A N 1
ATOM 1801 C CA . PHE A 1 231 ? -4.906 6.172 13.520 1.00 95.69 231 PHE A CA 1
ATOM 1802 C C . PHE A 1 231 ? -6.067 5.309 13.999 1.00 95.69 231 PHE A C 1
ATOM 1804 O O . PHE A 1 231 ? -6.312 5.161 15.195 1.00 95.69 231 PHE A O 1
ATOM 1811 N N . ALA A 1 232 ? -6.806 4.757 13.046 1.00 96.44 232 ALA A N 1
ATOM 1812 C CA . ALA A 1 232 ? -7.912 3.854 13.300 1.00 96.44 232 ALA A CA 1
ATOM 1813 C C . ALA A 1 232 ? -7.555 2.437 12.855 1.00 96.44 232 ALA A C 1
ATOM 1815 O O . ALA A 1 232 ? -6.964 2.242 11.789 1.00 96.44 232 ALA A O 1
ATOM 1816 N N . THR A 1 233 ? -7.964 1.449 13.644 1.00 97.00 233 THR A N 1
ATOM 1817 C CA . THR A 1 233 ? -7.875 0.030 13.295 1.00 97.00 233 THR A CA 1
ATOM 1818 C C . THR A 1 233 ? -9.252 -0.609 13.305 1.00 97.00 233 THR A C 1
ATOM 1820 O O . THR A 1 233 ? -10.045 -0.376 14.213 1.00 97.00 233 THR A O 1
ATOM 1823 N N . ALA A 1 234 ? -9.528 -1.423 12.290 1.00 96.56 234 ALA A N 1
ATOM 1824 C CA . ALA A 1 234 ? -10.749 -2.213 12.173 1.00 96.56 234 ALA A CA 1
ATOM 1825 C C . ALA A 1 234 ? -10.433 -3.693 12.348 1.00 96.56 234 ALA A C 1
ATOM 1827 O O . ALA A 1 234 ? -9.463 -4.186 11.764 1.00 96.56 234 ALA A O 1
ATOM 1828 N N . SER A 1 235 ? -11.260 -4.389 13.121 1.00 96.75 235 SER A N 1
ATOM 1829 C CA . SER A 1 235 ? -11.024 -5.772 13.522 1.00 96.75 235 SER A CA 1
ATOM 1830 C C . SER A 1 235 ? -12.234 -6.669 13.278 1.00 96.75 235 SER A C 1
ATOM 1832 O O . SER A 1 235 ? -13.377 -6.217 13.141 1.00 96.75 235 SER A O 1
ATOM 1834 N N . ASP A 1 236 ? -11.964 -7.972 13.244 1.00 96.44 236 ASP A N 1
ATOM 1835 C CA . ASP A 1 236 ? -12.985 -9.014 13.194 1.00 96.44 236 ASP A CA 1
ATOM 1836 C C . ASP A 1 236 ? -13.857 -9.047 14.471 1.00 96.44 236 ASP A C 1
ATOM 1838 O O . ASP A 1 236 ? -14.991 -9.503 14.401 1.00 96.44 236 ASP A O 1
ATOM 1842 N N . ASP A 1 237 ? -13.426 -8.414 15.573 1.00 94.75 237 ASP A N 1
ATOM 1843 C CA . ASP A 1 237 ? -14.204 -8.273 16.821 1.00 94.75 237 ASP A CA 1
ATOM 1844 C C . ASP A 1 237 ? -15.405 -7.299 16.740 1.00 94.75 237 ASP A C 1
ATOM 1846 O O . ASP A 1 237 ? -15.970 -6.915 17.765 1.00 94.75 237 ASP A O 1
ATOM 1850 N N . ALA A 1 238 ? -15.789 -6.893 15.526 1.00 94.44 238 ALA A N 1
ATOM 1851 C CA . ALA A 1 238 ? -16.842 -5.924 15.212 1.00 94.44 238 ALA A CA 1
ATOM 1852 C C . ALA A 1 238 ? -16.608 -4.500 15.759 1.00 94.44 238 ALA A C 1
ATOM 1854 O O . ALA A 1 238 ? -17.516 -3.661 15.717 1.00 94.44 238 ALA A O 1
ATOM 1855 N N . THR A 1 239 ? -15.399 -4.191 16.240 1.00 95.06 239 THR A N 1
ATOM 1856 C CA . THR A 1 239 ? -15.047 -2.861 16.747 1.00 95.06 239 THR A CA 1
ATOM 1857 C C . THR A 1 239 ? -14.056 -2.140 15.848 1.00 95.06 239 THR A C 1
ATOM 1859 O O . THR A 1 239 ? -13.253 -2.736 15.122 1.00 95.06 239 THR A O 1
ATOM 1862 N N . ILE A 1 240 ? -14.106 -0.812 15.922 1.00 96.31 240 ILE A N 1
ATOM 1863 C CA . ILE A 1 240 ? -13.073 0.059 15.372 1.00 96.31 240 ILE A CA 1
ATOM 1864 C C . ILE A 1 240 ? -12.455 0.797 16.549 1.00 96.31 240 ILE A C 1
ATOM 1866 O O . ILE A 1 240 ? -13.175 1.391 17.351 1.00 96.31 240 ILE A O 1
ATOM 1870 N N . ARG A 1 241 ? -11.133 0.766 16.671 1.00 95.94 241 ARG A N 1
ATOM 1871 C CA . ARG A 1 241 ? -10.416 1.468 17.739 1.00 95.94 241 ARG A CA 1
ATOM 1872 C C . ARG A 1 241 ? -9.636 2.631 17.161 1.00 95.94 241 ARG A C 1
ATOM 1874 O O . ARG A 1 241 ? -9.031 2.501 16.099 1.00 95.94 241 ARG A O 1
ATOM 1881 N N . ILE A 1 242 ? -9.681 3.762 17.853 1.00 96.31 242 ILE A N 1
ATOM 1882 C CA . ILE A 1 242 ? -8.845 4.926 17.569 1.00 96.31 242 ILE A CA 1
ATOM 1883 C C . ILE A 1 242 ? -7.703 4.917 18.567 1.00 96.31 242 ILE A C 1
ATOM 1885 O O . ILE A 1 242 ? -7.914 4.771 19.772 1.00 96.31 242 ILE A O 1
ATOM 1889 N N . TRP A 1 243 ? -6.508 5.094 18.039 1.00 95.50 243 TRP A N 1
ATOM 1890 C CA . TRP A 1 243 ? -5.268 5.050 18.778 1.00 95.50 243 TRP A CA 1
ATOM 1891 C C . TRP A 1 243 ? -4.548 6.381 18.667 1.00 95.50 243 TRP A C 1
ATOM 1893 O O . TRP A 1 243 ? -4.512 7.002 17.599 1.00 95.50 243 TRP A O 1
ATOM 1903 N N . ASP A 1 244 ? -3.944 6.768 19.778 1.00 94.50 244 ASP A N 1
ATOM 1904 C CA . ASP A 1 244 ? -2.986 7.858 19.852 1.00 94.50 244 ASP A CA 1
ATOM 1905 C C . ASP A 1 244 ? -1.618 7.342 19.382 1.00 94.50 244 ASP A C 1
ATOM 1907 O O . ASP A 1 244 ? -1.130 6.317 19.875 1.00 94.50 244 ASP A O 1
ATOM 1911 N N . PHE A 1 245 ? -1.016 8.005 18.394 1.00 91.19 245 PHE A N 1
ATOM 1912 C CA . PHE A 1 245 ? 0.223 7.534 17.783 1.00 91.19 245 PHE A CA 1
ATOM 1913 C C . PHE A 1 245 ? 1.415 7.634 18.744 1.00 91.19 245 PHE A C 1
ATOM 1915 O O . PHE A 1 245 ? 2.200 6.688 18.830 1.00 91.19 245 PHE A O 1
ATOM 1922 N N . GLU A 1 246 ? 1.533 8.739 19.486 1.00 89.31 246 GLU A N 1
ATOM 1923 C CA . GLU A 1 246 ? 2.681 9.003 20.366 1.00 89.31 246 GLU A CA 1
ATOM 1924 C C . GLU A 1 246 ? 2.628 8.146 21.630 1.00 89.31 246 GLU A C 1
ATOM 1926 O O . GLU A 1 246 ? 3.602 7.489 21.999 1.00 89.31 246 GLU A O 1
ATOM 1931 N N . GLU A 1 247 ? 1.462 8.109 22.271 1.00 88.94 247 GLU A N 1
ATOM 1932 C CA . GLU A 1 247 ? 1.275 7.391 23.529 1.00 88.94 247 GLU A CA 1
ATOM 1933 C C . GLU A 1 247 ? 1.030 5.886 23.334 1.00 88.94 247 GLU A C 1
ATOM 1935 O O . GLU A 1 247 ? 1.072 5.128 24.301 1.00 88.94 247 GLU A O 1
ATOM 1940 N N . SER A 1 248 ? 0.784 5.430 22.096 1.00 89.88 248 SER A N 1
ATOM 1941 C CA . SER A 1 248 ? 0.434 4.031 21.785 1.00 89.88 248 SER A CA 1
ATOM 1942 C C . SER A 1 248 ? -0.756 3.514 22.613 1.00 89.88 248 SER A C 1
ATOM 1944 O O . SER A 1 248 ? -0.860 2.322 22.908 1.00 89.88 248 SER A O 1
ATOM 1946 N N . ARG A 1 249 ? -1.656 4.422 23.008 1.00 91.50 249 ARG A N 1
ATOM 1947 C CA . ARG A 1 249 ? -2.831 4.130 23.834 1.00 91.50 249 ARG A CA 1
ATOM 1948 C C . ARG A 1 249 ? -4.100 4.122 23.001 1.00 91.50 249 ARG A C 1
ATOM 1950 O O . ARG A 1 249 ? -4.213 4.808 21.985 1.00 91.50 249 ARG A O 1
ATOM 1957 N N . GLU A 1 250 ? -5.075 3.377 23.490 1.00 94.12 250 GLU A N 1
ATOM 1958 C CA . GLU A 1 250 ? -6.431 3.406 22.966 1.00 94.12 250 GLU A CA 1
ATOM 1959 C C . GLU A 1 250 ? -7.115 4.703 23.414 1.00 94.12 250 GLU A C 1
ATOM 1961 O O . GLU A 1 250 ? -7.274 4.946 24.609 1.00 94.12 250 GLU A O 1
ATOM 1966 N N . GLU A 1 251 ? -7.499 5.553 22.462 1.00 93.94 251 GLU A N 1
ATOM 1967 C CA . GLU A 1 251 ? -8.258 6.772 22.751 1.00 93.94 251 GLU A CA 1
ATOM 1968 C C . GLU A 1 251 ? -9.750 6.445 22.864 1.00 93.94 251 GLU A C 1
ATOM 1970 O O . GLU A 1 251 ? -10.425 6.909 23.784 1.00 93.94 251 GLU A O 1
ATOM 1975 N N . ARG A 1 252 ? -10.279 5.653 21.917 1.00 92.81 252 ARG A N 1
ATOM 1976 C CA . ARG A 1 252 ? -11.703 5.289 21.867 1.00 92.81 252 ARG A CA 1
ATOM 1977 C C . ARG A 1 252 ? -11.954 3.943 21.202 1.00 92.81 252 ARG A C 1
ATOM 1979 O O . ARG A 1 252 ? -11.299 3.589 20.223 1.00 92.81 252 ARG A O 1
ATOM 1986 N N . VAL A 1 253 ? -13.027 3.288 21.647 1.00 94.94 253 VAL A N 1
ATOM 1987 C CA . VAL A 1 253 ? -13.671 2.169 20.949 1.00 94.94 253 VAL A CA 1
ATOM 1988 C C . VAL A 1 253 ? -14.976 2.643 20.331 1.00 94.94 253 VAL A C 1
ATOM 1990 O O . VAL A 1 253 ? -15.871 3.124 21.023 1.00 94.94 253 VAL A O 1
ATOM 1993 N N . MET A 1 254 ? -15.107 2.457 19.027 1.00 93.69 254 MET A N 1
ATOM 1994 C CA . MET A 1 254 ? -16.347 2.650 18.293 1.00 93.69 254 MET A CA 1
ATOM 1995 C C . MET A 1 254 ? -17.038 1.298 18.166 1.00 93.69 254 MET A C 1
ATOM 1997 O O . MET A 1 254 ? -16.581 0.395 17.459 1.00 93.69 254 MET A O 1
ATOM 2001 N N . THR A 1 255 ? -18.134 1.167 18.909 1.00 92.50 255 THR A N 1
ATOM 2002 C CA . THR A 1 255 ? -19.019 0.004 18.891 1.00 92.50 255 THR A CA 1
ATOM 2003 C C . THR A 1 255 ? -20.312 0.387 18.183 1.00 92.50 255 THR A C 1
ATOM 2005 O O . THR A 1 255 ? -20.817 1.499 18.334 1.00 92.50 255 THR A O 1
ATOM 2008 N N . GLY A 1 256 ? -20.836 -0.508 17.350 1.00 89.44 256 GLY A N 1
ATOM 2009 C CA . GLY A 1 256 ? -22.070 -0.247 16.610 1.00 89.44 256 GLY A CA 1
ATOM 2010 C C . GLY A 1 256 ? -22.207 -1.040 15.319 1.00 89.44 256 GLY A C 1
ATOM 2011 O O . GLY A 1 256 ? -23.312 -1.109 14.786 1.00 89.44 256 GLY A O 1
ATOM 2012 N N . HIS A 1 257 ? -21.131 -1.642 14.810 1.00 93.75 257 HIS A N 1
ATOM 2013 C CA . HIS A 1 257 ? -21.250 -2.699 13.810 1.00 93.75 257 HIS A CA 1
ATOM 2014 C C . HIS A 1 257 ? -21.746 -3.993 14.457 1.00 93.75 257 HIS A C 1
ATOM 2016 O O . HIS A 1 257 ? -21.410 -4.288 15.603 1.00 93.75 257 HIS A O 1
ATOM 2022 N N . GLY A 1 258 ? -22.581 -4.737 13.728 1.00 92.88 258 GLY A N 1
ATOM 2023 C CA . GLY A 1 258 ? -23.133 -6.008 14.215 1.00 92.88 258 GLY A CA 1
ATOM 2024 C C . GLY A 1 258 ? -22.232 -7.216 13.944 1.00 92.88 258 GLY A C 1
ATOM 2025 O O . GLY A 1 258 ? -22.451 -8.277 14.518 1.00 92.88 258 GLY A O 1
ATOM 2026 N N . TRP A 1 259 ? -21.247 -7.054 13.057 1.00 95.88 259 TRP A N 1
ATOM 2027 C CA . TRP A 1 259 ? -20.351 -8.100 12.562 1.00 95.88 259 TRP A CA 1
ATOM 2028 C C . TRP A 1 259 ? -18.953 -7.532 12.279 1.00 95.88 259 TRP A C 1
ATOM 2030 O O . TRP A 1 259 ? -18.750 -6.315 12.302 1.00 95.88 259 TRP A O 1
ATOM 2040 N N . ASP A 1 260 ? -18.009 -8.416 11.953 1.00 95.56 260 ASP A N 1
ATOM 2041 C CA . ASP A 1 260 ? -16.613 -8.134 11.613 1.00 95.56 260 ASP A CA 1
ATOM 2042 C C . ASP A 1 260 ? -16.438 -6.884 10.733 1.00 95.56 260 ASP A C 1
ATOM 2044 O O . ASP A 1 260 ? -17.030 -6.789 9.649 1.00 95.56 260 ASP A O 1
ATOM 2048 N N . VAL A 1 261 ? -15.552 -5.969 11.128 1.00 96.69 261 VAL A N 1
ATOM 2049 C CA . VAL A 1 261 ? -15.207 -4.796 10.314 1.00 96.69 261 VAL A CA 1
ATOM 2050 C C . VAL A 1 261 ? -13.983 -5.123 9.464 1.00 96.69 261 VAL A C 1
ATOM 2052 O O . VAL A 1 261 ? -12.908 -5.430 9.977 1.00 96.69 261 VAL A O 1
ATOM 2055 N N . LYS A 1 262 ? -14.135 -5.080 8.137 1.00 95.69 262 LYS A N 1
ATOM 2056 C CA . LYS A 1 262 ? -13.088 -5.524 7.200 1.00 95.69 262 LYS A CA 1
ATOM 2057 C C . LYS A 1 262 ? -12.224 -4.384 6.675 1.00 95.69 262 LYS A C 1
ATOM 2059 O O . LYS A 1 262 ? -11.080 -4.625 6.303 1.00 95.69 262 LYS A O 1
ATOM 2064 N N . CYS A 1 263 ? -12.737 -3.161 6.644 1.00 94.81 263 CYS A N 1
ATOM 2065 C CA . CYS A 1 263 ? -11.981 -1.998 6.199 1.00 94.81 263 CYS A CA 1
ATOM 2066 C C . CYS A 1 263 ? -12.348 -0.753 7.004 1.00 94.81 263 CYS A C 1
ATOM 2068 O O . CYS A 1 263 ? -13.474 -0.603 7.482 1.00 94.81 263 CYS A O 1
ATOM 2070 N N . VAL A 1 264 ? -11.372 0.140 7.132 1.00 96.50 264 VAL A N 1
ATOM 2071 C CA . VAL A 1 264 ? -11.533 1.474 7.701 1.00 96.50 264 VAL A CA 1
ATOM 2072 C C . VAL A 1 264 ? -10.668 2.439 6.908 1.00 96.50 264 VAL A C 1
ATOM 2074 O O . VAL A 1 264 ? -9.538 2.103 6.558 1.00 96.50 264 VAL A O 1
ATOM 2077 N N . GLU A 1 265 ? -11.203 3.617 6.620 1.00 96.69 265 GLU A N 1
ATOM 2078 C CA . GLU A 1 265 ? -10.496 4.686 5.927 1.00 96.69 265 GLU A CA 1
ATOM 2079 C C . GLU A 1 265 ? -10.791 6.025 6.600 1.00 96.69 265 GLU A C 1
ATOM 2081 O O . GLU A 1 265 ? -11.941 6.358 6.906 1.00 96.69 265 GLU A O 1
ATOM 2086 N N . TRP A 1 266 ? -9.735 6.796 6.830 1.00 96.31 266 TRP A N 1
ATOM 2087 C CA . TRP A 1 266 ? -9.818 8.153 7.339 1.00 96.31 266 TRP A CA 1
ATOM 2088 C C . TRP A 1 266 ? -9.887 9.141 6.190 1.00 96.31 266 TRP A C 1
ATOM 2090 O O . TRP A 1 266 ? -9.085 9.130 5.260 1.00 96.31 266 TRP A O 1
ATOM 2100 N N . HIS A 1 267 ? -10.852 10.044 6.274 1.00 95.62 267 HIS A N 1
ATOM 2101 C CA . HIS A 1 267 ? -11.029 11.077 5.280 1.00 95.62 267 HIS A CA 1
ATOM 2102 C C . HIS A 1 267 ? -9.861 12.085 5.343 1.00 95.62 267 HIS A C 1
ATOM 2104 O O . HIS A 1 267 ? -9.617 12.665 6.403 1.00 95.62 267 HIS A O 1
ATOM 2110 N N . PRO A 1 268 ? -9.232 12.445 4.209 1.00 93.00 268 PRO A N 1
ATOM 2111 C CA . PRO A 1 268 ? -7.990 13.228 4.182 1.00 93.00 268 PRO A CA 1
ATOM 2112 C C . PRO A 1 268 ? -8.086 14.652 4.760 1.00 93.00 268 PRO A C 1
ATOM 2114 O O . PRO A 1 268 ? -7.068 15.235 5.101 1.00 93.00 268 PRO A O 1
ATOM 2117 N N . THR A 1 269 ? -9.278 15.259 4.841 1.00 91.69 269 THR A N 1
ATOM 2118 C CA . THR A 1 269 ? -9.435 16.626 5.392 1.00 91.69 269 THR A CA 1
ATOM 2119 C C . THR A 1 269 ? -10.544 16.814 6.434 1.00 91.69 269 THR A C 1
ATOM 2121 O O . THR A 1 269 ? -10.358 17.531 7.408 1.00 91.69 269 THR A O 1
ATOM 2124 N N . LYS A 1 270 ? -11.717 16.198 6.254 1.00 89.12 270 LYS A N 1
ATOM 2125 C CA . LYS A 1 270 ? -12.933 16.478 7.040 1.00 89.12 270 LYS A CA 1
ATOM 2126 C C . LYS A 1 270 ? -12.952 15.914 8.465 1.00 89.12 270 LYS A C 1
ATOM 2128 O O . LYS A 1 270 ? -13.882 16.230 9.196 1.00 89.12 270 LYS A O 1
ATOM 2133 N N . GLY A 1 271 ? -11.974 15.094 8.857 1.00 88.06 271 GLY A N 1
ATOM 2134 C CA . GLY A 1 271 ? -12.003 14.417 10.157 1.00 88.06 271 GLY A CA 1
ATOM 2135 C C . GLY A 1 271 ? -13.201 13.473 10.265 1.00 88.06 271 GLY A C 1
ATOM 2136 O O . GLY A 1 271 ? -14.016 13.615 11.163 1.00 88.06 271 GLY A O 1
ATOM 2137 N N . LEU A 1 272 ? -13.325 12.559 9.306 1.00 94.50 272 LEU A N 1
ATOM 2138 C CA . LEU A 1 272 ? -14.402 11.578 9.206 1.00 94.50 272 LEU A CA 1
ATOM 2139 C C . LEU A 1 272 ? -13.776 10.201 9.003 1.00 94.50 272 LEU A C 1
ATOM 2141 O O . LEU A 1 272 ? -12.799 10.086 8.266 1.00 94.50 272 LEU A O 1
ATOM 2145 N N . LEU A 1 273 ? -14.358 9.172 9.604 1.00 95.94 273 LEU A N 1
ATOM 2146 C CA . LEU A 1 273 ? -13.982 7.780 9.380 1.00 95.94 273 LEU A CA 1
ATOM 2147 C C . LEU A 1 273 ? -15.093 7.056 8.621 1.00 95.94 273 LEU A C 1
ATOM 2149 O O . LEU A 1 273 ? -16.268 7.201 8.952 1.00 95.94 273 LEU A O 1
ATOM 2153 N N . ALA A 1 274 ? -14.724 6.269 7.619 1.00 96.44 274 ALA A N 1
ATOM 2154 C CA . ALA A 1 274 ? -15.624 5.367 6.913 1.00 96.44 274 ALA A CA 1
ATOM 2155 C C . ALA A 1 274 ? -15.224 3.922 7.212 1.00 96.44 274 ALA A C 1
ATOM 2157 O O . ALA A 1 274 ? -14.039 3.588 7.171 1.00 96.44 274 ALA A O 1
ATOM 2158 N N . SER A 1 275 ? -16.197 3.064 7.503 1.00 96.56 275 SER A N 1
ATOM 2159 C CA . SER A 1 275 ? -15.952 1.646 7.762 1.00 96.56 275 SER A CA 1
ATOM 2160 C C . SER A 1 275 ? -16.917 0.747 7.011 1.00 96.56 275 SER A C 1
ATOM 2162 O O . SER A 1 275 ? -18.116 1.018 6.954 1.00 96.56 275 SER A O 1
ATOM 2164 N N . GLY A 1 276 ? -16.385 -0.346 6.464 1.00 96.31 276 GLY A N 1
ATOM 2165 C CA . GLY A 1 276 ? -17.169 -1.412 5.849 1.00 96.31 276 GLY A CA 1
ATOM 2166 C C . GLY A 1 276 ? -17.130 -2.676 6.699 1.00 96.31 276 GLY A C 1
ATOM 2167 O O . GLY A 1 276 ? -16.052 -3.171 7.054 1.00 96.31 276 GLY A O 1
ATOM 2168 N N . SER A 1 277 ? -18.307 -3.208 7.014 1.00 95.81 277 SER A N 1
ATOM 2169 C CA . SER A 1 277 ? -18.461 -4.436 7.791 1.00 95.81 277 SER A CA 1
ATOM 2170 C C . SER A 1 277 ? -19.124 -5.541 6.976 1.00 95.81 277 SER A C 1
ATOM 2172 O O . SER A 1 277 ? -19.734 -5.329 5.927 1.00 95.81 277 SER A O 1
ATOM 2174 N N . LYS A 1 278 ? -18.971 -6.766 7.474 1.00 96.31 278 LYS A N 1
ATOM 2175 C CA . LYS A 1 278 ? -19.661 -7.962 6.991 1.00 96.31 278 LYS A CA 1
ATOM 2176 C C . LYS A 1 278 ? -21.177 -7.920 7.253 1.00 96.31 278 LYS A C 1
ATOM 2178 O O . LYS A 1 278 ? -21.899 -8.758 6.726 1.00 96.31 278 LYS A O 1
ATOM 2183 N N . ASP A 1 279 ? -21.662 -6.941 8.018 1.00 93.62 279 ASP A N 1
ATOM 2184 C CA . ASP A 1 279 ? -23.092 -6.646 8.185 1.00 93.62 279 ASP A CA 1
ATOM 2185 C C . ASP A 1 279 ? -23.749 -6.014 6.937 1.00 93.62 279 ASP A C 1
ATOM 2187 O O . ASP A 1 279 ? -24.942 -5.721 6.960 1.00 93.62 279 ASP A O 1
ATOM 2191 N N . ASN A 1 280 ? -22.989 -5.864 5.841 1.00 93.50 280 ASN A N 1
ATOM 2192 C CA . ASN A 1 280 ? -23.373 -5.242 4.570 1.00 93.50 280 ASN A CA 1
ATOM 2193 C C . ASN A 1 280 ? -23.680 -3.740 4.665 1.00 93.50 280 ASN A C 1
ATOM 2195 O O . ASN A 1 280 ? -24.203 -3.178 3.703 1.00 93.50 280 ASN A O 1
ATOM 2199 N N . LEU A 1 281 ? -23.347 -3.093 5.783 1.00 94.62 281 LEU A N 1
ATOM 2200 C CA . LEU A 1 281 ? -23.546 -1.664 5.989 1.00 94.62 281 LEU A CA 1
ATOM 2201 C C . LEU A 1 281 ? -22.210 -0.929 5.945 1.00 94.62 281 LEU A C 1
ATOM 2203 O O . LEU A 1 281 ? -21.165 -1.433 6.381 1.00 94.62 281 LEU A O 1
ATOM 2207 N N . ILE A 1 282 ? -22.261 0.311 5.468 1.00 96.12 282 ILE A N 1
ATOM 2208 C CA . ILE A 1 282 ? -21.144 1.248 5.595 1.00 96.12 282 ILE A CA 1
ATOM 2209 C C . ILE A 1 282 ? -21.526 2.277 6.647 1.00 96.12 282 ILE A C 1
ATOM 2211 O O . ILE A 1 282 ? -22.584 2.902 6.566 1.00 96.12 282 ILE A O 1
ATOM 2215 N N . LYS A 1 283 ? -20.669 2.466 7.648 1.00 96.25 283 LYS A N 1
ATOM 2216 C CA . LYS A 1 283 ? -20.901 3.456 8.702 1.00 96.25 283 LYS A CA 1
ATOM 2217 C C . LYS A 1 283 ? -19.896 4.587 8.602 1.00 96.25 283 LYS A C 1
ATOM 2219 O O . LYS A 1 283 ? -18.707 4.372 8.369 1.00 96.25 283 LYS A O 1
ATOM 2224 N N . PHE A 1 284 ? -20.405 5.794 8.794 1.00 96.81 284 PHE A N 1
ATOM 2225 C CA . PHE A 1 284 ? -19.616 7.004 8.925 1.00 96.81 284 PHE A CA 1
ATOM 2226 C C . PHE A 1 284 ? -19.516 7.372 10.395 1.00 96.81 284 PHE A C 1
ATOM 2228 O O . PHE A 1 284 ? -20.528 7.429 11.094 1.00 96.81 284 PHE A O 1
ATOM 2235 N N . TRP A 1 285 ? -18.303 7.642 10.852 1.00 96.06 285 TRP A N 1
ATOM 2236 C CA . TRP A 1 285 ? -18.006 7.910 12.249 1.00 96.06 285 TRP A CA 1
ATOM 2237 C C . TRP A 1 285 ? -17.345 9.266 12.405 1.00 96.06 285 TRP A C 1
ATOM 2239 O O . TRP A 1 285 ? -16.479 9.647 11.612 1.00 96.06 285 TRP A O 1
ATOM 2249 N N . ASP A 1 286 ? -17.719 9.967 13.467 1.00 94.75 286 ASP A N 1
ATOM 2250 C CA . ASP A 1 286 ? -16.960 11.115 13.938 1.00 94.75 286 ASP A CA 1
ATOM 2251 C C . ASP A 1 286 ? -15.846 10.633 14.888 1.00 94.75 286 ASP A C 1
ATOM 2253 O O . ASP A 1 286 ? -16.150 10.146 15.981 1.00 94.75 286 ASP A O 1
ATOM 2257 N N . PRO A 1 287 ? -14.557 10.784 14.530 1.00 92.81 287 PRO A N 1
ATOM 2258 C CA . PRO A 1 287 ? -13.443 10.347 15.365 1.00 92.81 287 PRO A CA 1
ATOM 2259 C C . PRO A 1 287 ? -13.330 11.119 16.688 1.00 92.81 287 PRO A C 1
ATOM 2261 O O . PRO A 1 287 ? -12.705 10.629 17.627 1.00 92.81 287 PRO A O 1
ATOM 2264 N N . ARG A 1 288 ? -13.921 12.319 16.794 1.00 90.38 288 ARG A N 1
ATOM 2265 C CA . ARG A 1 288 ? -13.857 13.135 18.017 1.00 90.38 288 ARG A CA 1
ATOM 2266 C C . ARG A 1 288 ? -14.873 12.701 19.053 1.00 90.38 288 ARG A C 1
ATOM 2268 O O . ARG A 1 288 ? -14.585 12.766 20.240 1.00 90.38 288 ARG A O 1
ATOM 2275 N N . THR A 1 289 ? -16.066 12.307 18.625 1.00 90.38 289 THR A N 1
ATOM 2276 C CA . THR A 1 289 ? -17.144 11.902 19.537 1.00 90.38 289 THR A CA 1
ATOM 2277 C C . THR A 1 289 ? -17.261 10.385 19.655 1.00 90.38 289 THR A C 1
ATOM 2279 O O . THR A 1 289 ? -17.694 9.895 20.695 1.00 90.38 289 THR A O 1
ATOM 2282 N N . GLY A 1 290 ? -16.821 9.632 18.643 1.00 89.00 290 GLY A N 1
ATOM 2283 C CA . GLY A 1 290 ? -17.012 8.184 18.534 1.00 89.00 290 GLY A CA 1
ATOM 2284 C C . GLY A 1 290 ? -18.439 7.793 18.139 1.00 89.00 290 GLY A C 1
ATOM 2285 O O . GLY A 1 290 ? -18.821 6.636 18.292 1.00 89.00 290 GLY A O 1
ATOM 2286 N N . THR A 1 291 ? -19.244 8.752 17.670 1.00 91.94 291 THR A N 1
ATOM 2287 C CA . THR A 1 291 ? -20.641 8.522 17.288 1.00 91.94 291 THR A CA 1
ATOM 2288 C C . THR A 1 291 ? -20.769 8.135 15.817 1.00 91.94 291 THR A C 1
ATOM 2290 O O . THR A 1 291 ? -19.977 8.559 14.971 1.00 91.94 291 THR A O 1
ATOM 2293 N N . VAL A 1 292 ? -21.787 7.327 15.508 1.00 94.25 292 VAL A N 1
ATOM 2294 C CA . VAL A 1 292 ? -22.183 7.041 14.125 1.00 94.25 292 VAL A CA 1
ATOM 2295 C C . VAL A 1 292 ? -22.934 8.253 13.585 1.00 94.25 292 VAL A C 1
ATOM 2297 O O . VAL A 1 292 ? -24.001 8.595 14.089 1.00 94.25 292 VAL A O 1
ATOM 2300 N N . LEU A 1 293 ? -22.390 8.885 12.551 1.00 93.12 293 LEU A N 1
ATOM 2301 C CA . LEU A 1 293 ? -23.008 10.021 11.868 1.00 93.12 293 LEU A CA 1
ATOM 2302 C C . LEU A 1 293 ? -24.090 9.568 10.890 1.00 93.12 293 LEU A C 1
ATOM 2304 O O . LEU A 1 293 ? -25.170 10.150 10.833 1.00 93.12 293 LEU A O 1
ATOM 2308 N N . SER A 1 294 ? -23.797 8.534 10.104 1.00 93.38 294 SER A N 1
ATOM 2309 C CA . SER A 1 294 ? -24.749 7.961 9.158 1.00 93.38 294 SER A CA 1
ATOM 2310 C C . SER A 1 294 ? -24.410 6.513 8.824 1.00 93.38 294 SER A C 1
ATOM 2312 O O . SER A 1 294 ? -23.274 6.058 8.973 1.00 93.38 294 SER A O 1
ATOM 2314 N N . THR A 1 295 ? -25.433 5.787 8.384 1.00 93.06 295 THR A N 1
ATOM 2315 C CA . THR A 1 295 ? -25.346 4.404 7.915 1.00 93.06 295 THR A CA 1
ATOM 2316 C C . THR A 1 295 ? -25.880 4.346 6.492 1.00 93.06 295 THR A C 1
ATOM 2318 O O . THR A 1 295 ? -26.978 4.853 6.250 1.00 93.06 295 THR A O 1
ATOM 2321 N N . LEU A 1 296 ? -25.108 3.762 5.580 1.00 89.25 296 LEU A N 1
ATOM 2322 C CA . LEU A 1 296 ? -25.499 3.485 4.200 1.00 89.25 296 LEU A CA 1
ATOM 2323 C C . LEU A 1 296 ? -25.846 2.005 4.030 1.00 89.25 296 LEU A C 1
ATOM 2325 O O . LEU A 1 296 ? -25.122 1.173 4.629 1.00 89.25 296 LEU A O 1
#

Sequence (296 aa):
MNMGAGVPVLLPPNSLPRPSHPTLEWTPKRYLTGPQPPPVDDAKVIEQELAAARQLADGKAVKKTRPRRTVDFNGGMGRWALLRKHRPNPTYVPYIRPAPPYTVDLLPPVAYPGNASTSLCTKFIHTSTNKIRCPVNVVTWTPEGRRVLTGSTSGEFTLWNGLTFNFETILQAHDSAIRAFQFTHSGSYLASADQSGIIKYFQPNMNNLNAWTGHREAIRGLSFSPDDGRFATASDDATIRIWDFEESREERVMTGHGWDVKCVEWHPTKGLLASGSKDNLIKFWDPRTGTVLSTL

Solvent-accessible surface area (backbone atoms only — not comparable to full-atom values): 17673 Å² total; per-residue (Å²): 132,88,84,78,91,75,80,85,78,93,65,67,94,82,75,67,86,74,74,93,53,85,78,82,69,87,66,77,88,66,82,79,64,72,83,73,75,77,77,76,69,54,66,59,55,51,51,48,51,53,40,51,55,45,36,75,71,65,77,52,79,68,75,78,92,67,93,72,75,65,59,73,63,62,66,20,47,54,49,46,56,50,43,72,73,71,47,94,48,97,83,68,64,87,86,77,60,102,49,80,83,43,59,78,71,44,58,48,62,87,70,36,84,92,46,70,73,78,64,63,84,78,75,86,86,81,85,79,77,65,93,70,86,60,64,68,63,37,75,47,66,42,85,84,55,59,32,34,41,35,27,18,48,70,8,32,38,39,36,25,35,48,44,56,56,42,83,73,53,74,43,84,75,42,94,36,28,30,37,26,67,44,63,39,87,88,44,66,36,32,44,34,25,17,47,65,8,38,38,38,34,23,40,80,86,67,47,77,77,52,76,49,79,76,43,90,30,29,27,39,16,57,24,55,38,74,81,51,56,32,33,38,40,11,14,51,73,20,35,36,37,35,31,35,55,88,78,71,39,81,73,44,75,34,76,81,56,91,30,32,20,54,35,39,44,47,43,77,78,84,63,37,34,44,34,39,31,76,68,77,38,38,41,31,31,34,78,87,80,52,44,78,76,49,76,89

Secondary structure (DSSP, 8-state):
------------TT-S---SS--------S--SPPPPPPP-HHHHHHHHHHHHHHHHH-S--PPP-PPP---SHHHHHHHHHHHHH-SSTT--PPPPSSGGGGGGPPPGGG-TT-GGGG---S-------SS-PPEEEEEE-TTSSEEEEEETTSEEEEEETTT--EEEEEE--SS-EEEEEE-TTSS-EEEEETTSEEEEE-TT--EEEEEE--SS-EEEEEE-TTSSEEEEEETTS-EEEEETTT--EEEEE---SS-EEEEEE-TTT--EEEEETTS-EEEE-TTT--EEEE-